Protein AF-A0A936CAN1-F1 (afdb_monomer)

Foldseek 3Di:
DDDPPVVLLVVLVCLLPDPPHDPVSVVLLLQLLLQLQLLLLCVLQVWFWFKWFQPDDPVPNDGIDTHTDDGDVLVVVVPLLHVVVLLSLLLSLVRSQLSSCVSPVGGDPNPVSVVVNVVSLVPRPDDDDPVRSVVSNVVSNVVSNVSCVLQVQLSSQSSSVCSRVRMDGSVVSQVSSCVRNNRHDPNPRDDDDD

Secondary structure (DSSP, 8-state):
-PPPHHHHHHHHHHHHH-TTS-HHHHHHHHHHHHHHHHHHHHHHTTPPEEEEEEEEPTTT-SEEEEEE-S--HHHHSS-TT-HHHHHHHHHHHHHHHHHHHHHHS--SS-HHHHHHHHHHHHS-SSPPPHHHHHHHHHHHHHHHHHHHHHTHHHHHHHHHHHHHHSEEEHHHHHHHHHHHH-SPPPPPPPPP--

Structure (mmCIF, N/CA/C/O backbone):
data_AF-A0A936CAN1-F1
#
_entry.id   AF-A0A936CAN1-F1
#
loop_
_atom_site.group_PDB
_atom_site.id
_atom_site.type_symbol
_atom_site.label_atom_id
_atom_site.label_alt_id
_atom_site.label_comp_id
_atom_site.label_asym_id
_atom_site.label_entity_id
_atom_site.label_seq_id
_atom_site.pdbx_PDB_ins_code
_atom_site.Cartn_x
_atom_site.Cartn_y
_atom_site.Cartn_z
_atom_site.occupancy
_atom_site.B_iso_or_equiv
_atom_site.auth_seq_id
_atom_site.auth_comp_id
_atom_site.auth_asym_id
_atom_site.auth_atom_id
_atom_site.pdbx_PDB_model_num
ATOM 1 N N . MET A 1 1 ? -15.038 -5.994 29.143 1.00 40.94 1 MET A N 1
ATOM 2 C CA . MET A 1 1 ? -16.210 -5.159 28.805 1.00 40.94 1 MET A CA 1
ATOM 3 C C . MET A 1 1 ? -15.881 -4.451 27.504 1.00 40.94 1 MET A C 1
ATOM 5 O O . MET A 1 1 ? -14.935 -3.679 27.492 1.00 40.94 1 MET A O 1
ATOM 9 N N . ASN A 1 2 ? -16.553 -4.805 26.407 1.00 47.16 2 ASN A N 1
ATOM 10 C CA . ASN A 1 2 ? -16.306 -4.196 25.098 1.00 47.16 2 ASN A CA 1
ATOM 11 C C . ASN A 1 2 ? -17.002 -2.834 25.050 1.00 47.16 2 ASN A C 1
ATOM 13 O O . ASN A 1 2 ? -18.219 -2.773 25.211 1.00 47.16 2 ASN A O 1
ATOM 17 N N . GLU A 1 3 ? -16.243 -1.755 24.851 1.00 43.75 3 GLU A N 1
ATOM 18 C CA . GLU A 1 3 ? -16.822 -0.445 24.546 1.00 43.75 3 GLU A CA 1
ATOM 19 C C . GLU A 1 3 ? -17.739 -0.543 23.313 1.00 43.75 3 GLU A C 1
ATOM 21 O O . GLU A 1 3 ? -17.384 -1.221 22.338 1.00 43.75 3 GLU A O 1
ATOM 26 N N . PRO A 1 4 ? -18.903 0.132 23.318 1.00 55.00 4 PRO A N 1
ATOM 27 C CA . PRO A 1 4 ? -19.789 0.160 22.165 1.00 55.00 4 PRO A CA 1
ATOM 28 C C . PRO A 1 4 ? -19.073 0.783 20.957 1.00 55.00 4 PRO A C 1
ATOM 30 O O . PRO A 1 4 ? -18.435 1.830 21.063 1.00 55.00 4 PRO A O 1
ATOM 33 N N . SER A 1 5 ? -19.206 0.130 19.797 1.00 65.50 5 SER A N 1
ATOM 34 C CA . SER A 1 5 ? -18.523 0.455 18.531 1.00 65.50 5 SER A CA 1
ATOM 35 C C . SER A 1 5 ? -18.546 1.950 18.174 1.00 65.50 5 SER A C 1
ATOM 37 O O . SER A 1 5 ? -17.528 2.493 17.751 1.00 65.50 5 SER A O 1
ATOM 39 N N . ALA A 1 6 ? -19.655 2.646 18.440 1.00 60.34 6 ALA A N 1
ATOM 40 C CA . ALA A 1 6 ? -19.798 4.073 18.156 1.00 60.34 6 ALA A CA 1
ATOM 41 C C . ALA A 1 6 ? -18.851 4.972 18.977 1.00 60.34 6 ALA A C 1
ATOM 43 O O . ALA A 1 6 ? -18.315 5.939 18.443 1.00 60.34 6 ALA A O 1
ATOM 44 N N . ALA A 1 7 ? -18.596 4.642 20.248 1.00 65.06 7 ALA A N 1
ATOM 45 C CA . ALA A 1 7 ? -17.680 5.410 21.096 1.00 65.06 7 ALA A CA 1
ATOM 46 C C . ALA A 1 7 ? -16.221 5.254 20.634 1.00 65.06 7 ALA A C 1
ATOM 48 O O . ALA A 1 7 ? -15.465 6.225 20.625 1.00 65.06 7 ALA A O 1
ATOM 49 N N . ARG A 1 8 ? -15.847 4.056 20.161 1.00 67.38 8 ARG A N 1
ATOM 50 C CA . ARG A 1 8 ? -14.515 3.785 19.592 1.00 67.38 8 ARG A CA 1
ATOM 51 C C . ARG A 1 8 ? -14.293 4.537 18.280 1.00 67.38 8 ARG A C 1
ATOM 53 O O . ARG A 1 8 ? -13.221 5.100 18.087 1.00 67.38 8 ARG A O 1
ATOM 60 N N . VAL A 1 9 ? -15.310 4.605 17.416 1.00 66.56 9 VAL A N 1
ATOM 61 C CA . VAL A 1 9 ? -15.254 5.373 16.158 1.00 66.56 9 VAL A CA 1
ATOM 62 C C . VAL A 1 9 ? -15.174 6.877 16.428 1.00 66.56 9 VAL A C 1
ATOM 64 O O . VAL A 1 9 ? -14.331 7.551 15.845 1.00 66.56 9 VAL A O 1
ATOM 67 N N . ALA A 1 10 ? -15.991 7.404 17.346 1.00 66.12 10 ALA A N 1
ATOM 68 C CA . ALA A 1 10 ? -15.949 8.818 17.726 1.00 66.12 10 ALA A CA 1
ATOM 69 C C . ALA A 1 10 ? -14.583 9.219 18.307 1.00 66.12 10 ALA A C 1
ATOM 71 O O . ALA A 1 10 ? -14.049 10.274 17.967 1.00 66.12 10 ALA A O 1
ATOM 72 N N . ARG A 1 11 ? -13.981 8.344 19.121 1.00 68.50 11 ARG A N 1
ATOM 73 C CA . ARG A 1 11 ? -12.623 8.536 19.631 1.00 68.50 11 ARG A CA 1
ATOM 74 C C . ARG A 1 11 ? -11.590 8.498 18.507 1.00 68.50 11 ARG A C 1
ATOM 76 O O . ARG A 1 11 ? -10.761 9.392 18.448 1.00 68.50 11 ARG A O 1
ATOM 83 N N . ALA A 1 12 ? -11.660 7.537 17.584 1.00 64.31 12 ALA A N 1
ATOM 84 C CA . ALA A 1 12 ? -10.754 7.479 16.434 1.00 64.31 12 ALA A CA 1
ATOM 85 C C . ALA A 1 12 ? -10.827 8.750 15.565 1.00 64.31 12 ALA A C 1
ATOM 87 O O . ALA A 1 12 ? -9.792 9.264 15.155 1.00 64.31 12 ALA A O 1
ATOM 88 N N . LEU A 1 13 ? -12.026 9.304 15.350 1.00 65.38 13 LEU A N 1
ATOM 89 C CA . LEU A 1 13 ? -12.202 10.584 14.654 1.00 65.38 13 LEU A CA 1
ATOM 90 C C . LEU A 1 13 ? -11.552 11.748 15.414 1.00 65.38 13 LEU A C 1
ATOM 92 O O . LEU A 1 13 ? -10.852 12.548 14.805 1.00 65.38 13 LEU A O 1
ATOM 96 N N . GLN A 1 14 ? -11.716 11.818 16.739 1.00 64.50 14 GLN A N 1
ATOM 97 C CA . GLN A 1 14 ? -11.044 12.832 17.560 1.00 64.50 14 GLN A CA 1
ATOM 98 C C . GLN A 1 14 ? -9.517 12.702 17.520 1.00 64.50 14 GLN A C 1
ATOM 100 O O . GLN A 1 14 ? -8.830 13.718 17.427 1.00 64.50 14 GLN A O 1
ATOM 105 N N . LEU A 1 15 ? -8.977 11.478 17.547 1.00 63.38 15 LEU A N 1
ATOM 106 C CA . LEU A 1 15 ? -7.531 11.234 17.473 1.00 63.38 15 LEU A CA 1
ATOM 107 C C . LEU A 1 15 ? -6.917 11.719 16.152 1.00 63.38 15 LEU A C 1
ATOM 109 O O . LEU A 1 15 ? -5.765 12.147 16.129 1.00 63.38 15 LEU A O 1
ATOM 113 N N . LEU A 1 16 ? -7.687 11.680 15.063 1.00 59.78 16 LEU A N 1
ATOM 114 C CA . LEU A 1 16 ? -7.229 12.133 13.751 1.00 59.78 16 LEU A CA 1
ATOM 115 C C . LEU A 1 16 ? -7.248 13.662 13.593 1.00 59.78 16 LEU A C 1
ATOM 117 O O . LEU A 1 16 ? -6.532 14.156 12.724 1.00 59.78 16 LEU A O 1
ATOM 121 N N . ASP A 1 17 ? -8.021 14.383 14.416 1.00 54.84 17 ASP A N 1
ATOM 122 C CA . ASP A 1 17 ? -8.394 15.789 14.179 1.00 54.84 17 ASP A CA 1
ATOM 123 C C . ASP A 1 17 ? -7.973 16.767 15.304 1.00 54.84 17 ASP A C 1
ATOM 125 O O . ASP A 1 17 ? -8.167 17.974 15.176 1.00 54.84 17 ASP A O 1
ATOM 129 N N . SER A 1 18 ? -7.386 16.301 16.421 1.00 50.94 18 SER A N 1
ATOM 130 C CA . SER A 1 18 ? -7.089 17.166 17.583 1.00 50.94 18 SER A CA 1
ATOM 131 C C . SER A 1 18 ? -5.599 17.335 17.938 1.00 50.94 18 SER A C 1
ATOM 133 O O . SER A 1 18 ? -4.783 16.417 17.891 1.00 50.94 18 SER A O 1
ATOM 135 N N . VAL A 1 19 ? -5.244 18.569 18.323 1.00 49.34 19 VAL A N 1
ATOM 136 C CA . VAL A 1 19 ? -3.875 19.051 18.613 1.00 49.34 19 VAL A CA 1
ATOM 137 C C . VAL A 1 19 ? -3.361 18.602 19.997 1.00 49.34 19 VAL A C 1
ATOM 139 O O . VAL A 1 19 ? -2.154 18.624 20.243 1.00 49.34 19 VAL A O 1
ATOM 142 N N . GLU A 1 20 ? -4.249 18.128 20.876 1.00 48.75 20 GLU A N 1
ATOM 143 C CA . GLU A 1 20 ? -3.971 17.711 22.268 1.00 48.75 20 GLU A CA 1
ATOM 144 C C . GLU A 1 20 ? -4.015 16.188 22.480 1.00 48.75 20 GLU A C 1
ATOM 146 O O . GLU A 1 20 ? -4.094 15.693 23.601 1.00 48.75 20 GLU A O 1
ATOM 151 N N . VAL A 1 21 ? -3.952 15.417 21.399 1.00 55.34 21 VAL A N 1
ATOM 152 C CA . VAL A 1 21 ? -3.847 13.960 21.467 1.00 55.34 21 VAL A CA 1
ATOM 153 C C . VAL A 1 21 ? -2.478 13.577 22.036 1.00 55.34 21 VAL A C 1
ATOM 155 O O . VAL A 1 21 ? -1.457 14.145 21.624 1.00 55.34 21 VAL A O 1
ATOM 158 N N . ALA A 1 22 ? -2.443 12.632 22.982 1.00 61.81 22 ALA A N 1
ATOM 159 C CA . ALA A 1 22 ? -1.196 12.087 23.517 1.00 61.81 22 ALA A CA 1
ATOM 160 C C . ALA A 1 22 ? -0.275 11.668 22.359 1.00 61.81 22 ALA A C 1
ATOM 162 O O . ALA A 1 22 ? -0.749 11.125 21.36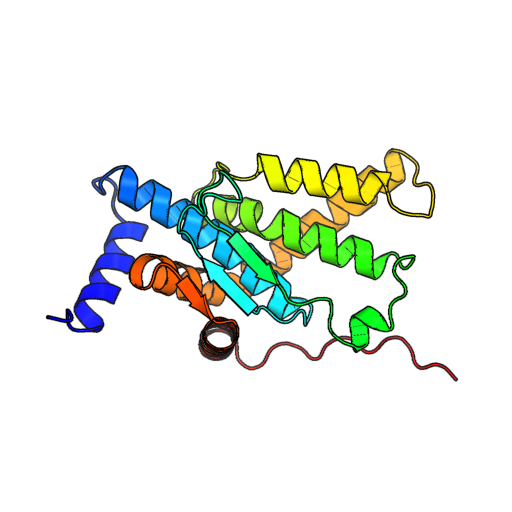3 1.00 61.81 22 ALA A O 1
ATOM 163 N N . GLN A 1 23 ? 1.026 11.947 22.461 1.00 65.31 23 GLN A N 1
ATOM 164 C CA . GLN A 1 23 ? 1.991 11.692 21.381 1.00 65.31 23 GLN A CA 1
ATOM 165 C C . GLN A 1 23 ? 1.872 10.261 20.818 1.00 65.31 23 GLN A C 1
ATOM 167 O O . GLN A 1 23 ? 1.832 10.081 19.607 1.00 65.31 23 GLN A O 1
ATOM 172 N N . GLU A 1 24 ? 1.661 9.276 21.693 1.00 67.19 24 GLU A N 1
ATOM 173 C CA . GLU A 1 24 ? 1.464 7.863 21.340 1.00 67.19 24 GLU A CA 1
ATOM 174 C C . GLU A 1 24 ? 0.272 7.611 20.401 1.00 67.19 24 GLU A C 1
ATOM 176 O O . GLU A 1 24 ? 0.342 6.776 19.501 1.00 67.19 24 GLU A O 1
ATOM 181 N N . ASP A 1 25 ? -0.833 8.331 20.587 1.00 71.62 25 ASP A N 1
ATOM 182 C CA . ASP A 1 25 ? -2.029 8.182 19.758 1.00 71.62 25 ASP A CA 1
ATOM 183 C C . ASP A 1 25 ? -1.853 8.872 18.391 1.00 71.62 25 ASP A C 1
ATOM 185 O O . ASP A 1 25 ? -2.402 8.412 17.381 1.00 71.62 25 ASP A O 1
ATOM 189 N N . ARG A 1 26 ? -1.047 9.945 18.331 1.00 72.50 26 ARG A N 1
ATOM 190 C CA . ARG A 1 26 ? -0.626 10.553 17.061 1.00 72.50 26 ARG A CA 1
ATOM 191 C C . ARG A 1 26 ? 0.271 9.603 16.286 1.00 72.50 26 ARG A C 1
ATOM 193 O O . ARG A 1 26 ? -0.036 9.324 15.130 1.00 72.50 26 ARG A O 1
ATOM 200 N N . ASP A 1 27 ? 1.306 9.068 16.922 1.00 79.19 27 ASP A N 1
ATOM 201 C CA . ASP A 1 27 ? 2.252 8.142 16.293 1.00 79.19 27 ASP A CA 1
ATOM 202 C C . ASP A 1 27 ? 1.521 6.894 15.777 1.00 79.19 27 ASP A C 1
ATOM 204 O O . ASP A 1 27 ? 1.661 6.518 14.612 1.00 79.19 27 ASP A O 1
ATOM 208 N N . ARG A 1 28 ? 0.598 6.340 16.576 1.00 84.00 28 ARG A N 1
ATOM 209 C CA . ARG A 1 28 ? -0.271 5.234 16.150 1.00 84.00 28 ARG A CA 1
ATOM 210 C C . ARG A 1 28 ? -1.142 5.590 14.945 1.00 84.00 28 ARG A C 1
ATOM 212 O O . ARG A 1 28 ? -1.356 4.750 14.075 1.00 84.00 28 ARG A O 1
ATOM 219 N N . SER A 1 29 ? -1.647 6.819 14.877 1.00 86.94 29 SER A N 1
ATOM 220 C CA . SER A 1 29 ? -2.442 7.287 13.737 1.00 86.94 29 SER A CA 1
ATOM 221 C C . SER A 1 29 ? -1.595 7.465 12.473 1.00 86.94 29 SER A C 1
ATOM 223 O O . SER A 1 29 ? -2.089 7.210 11.376 1.00 86.94 29 SER A O 1
ATOM 225 N N . TYR A 1 30 ? -0.327 7.873 12.596 1.00 88.88 30 TYR A N 1
ATOM 226 C CA . TYR A 1 30 ? 0.611 7.911 11.468 1.00 88.88 30 TYR A CA 1
ATOM 227 C C . TYR A 1 30 ? 0.879 6.511 10.925 1.00 88.88 30 TYR A C 1
ATOM 229 O O . TYR A 1 30 ? 0.656 6.283 9.737 1.00 88.88 30 TYR A O 1
ATOM 237 N N . ILE A 1 31 ? 1.254 5.575 11.799 1.00 91.12 31 ILE A N 1
ATOM 238 C CA . ILE A 1 31 ? 1.510 4.178 11.426 1.00 91.12 31 ILE A CA 1
ATOM 239 C C . ILE A 1 31 ? 0.254 3.566 10.793 1.00 91.12 31 ILE A C 1
ATOM 241 O O . ILE A 1 31 ? 0.316 2.973 9.723 1.00 91.12 31 ILE A O 1
ATOM 245 N N . ALA A 1 32 ? -0.930 3.788 11.370 1.00 93.31 32 ALA A N 1
ATOM 246 C CA . ALA A 1 32 ? -2.172 3.276 10.797 1.00 93.31 32 ALA A CA 1
ATOM 247 C C . ALA A 1 32 ? -2.455 3.806 9.383 1.00 93.31 32 ALA A C 1
ATOM 249 O O . ALA A 1 32 ? -2.941 3.050 8.542 1.00 93.31 32 ALA A O 1
ATOM 250 N N . ARG A 1 33 ? -2.150 5.079 9.090 1.00 94.94 33 ARG A N 1
ATOM 251 C CA . ARG A 1 33 ? -2.273 5.624 7.725 1.00 94.94 33 ARG A CA 1
ATOM 252 C C . ARG A 1 33 ? -1.226 5.038 6.783 1.00 94.94 33 ARG A C 1
ATOM 254 O O . ARG A 1 33 ? -1.567 4.744 5.641 1.00 94.94 33 ARG A O 1
ATOM 261 N N . HIS A 1 34 ? 0.005 4.870 7.257 1.00 95.19 34 HIS A N 1
ATOM 262 C CA . HIS A 1 34 ? 1.095 4.252 6.509 1.00 95.19 34 HIS A CA 1
ATOM 263 C C . HIS A 1 34 ? 0.706 2.834 6.058 1.00 95.19 34 HIS A C 1
ATOM 265 O O . HIS A 1 34 ? 0.621 2.545 4.865 1.00 95.19 34 HIS A O 1
ATOM 271 N N . GLU A 1 35 ? 0.306 1.989 7.005 1.00 95.75 35 GLU A N 1
ATOM 272 C CA . GLU A 1 35 ? -0.106 0.610 6.735 1.00 95.75 35 GLU A CA 1
ATOM 273 C C . GLU A 1 35 ? -1.369 0.524 5.867 1.00 95.75 35 GLU A C 1
ATOM 275 O O . GLU A 1 35 ? -1.468 -0.297 4.947 1.00 95.75 35 GLU A O 1
ATOM 280 N N . ALA A 1 36 ? -2.332 1.424 6.093 1.00 96.44 36 ALA A N 1
ATOM 281 C CA . ALA A 1 36 ? -3.510 1.538 5.241 1.00 96.44 36 ALA A CA 1
ATOM 282 C C . ALA A 1 36 ? -3.151 1.918 3.793 1.00 96.44 36 ALA A C 1
ATOM 284 O O . ALA A 1 36 ? -3.805 1.442 2.863 1.00 96.44 36 ALA A O 1
ATOM 285 N N . GLY A 1 37 ? -2.110 2.731 3.583 1.00 97.25 37 GLY A N 1
ATOM 286 C CA . GLY A 1 37 ? -1.587 3.076 2.261 1.00 97.25 37 GLY A CA 1
ATOM 287 C C . GLY A 1 37 ? -1.147 1.839 1.478 1.00 97.25 37 GLY A C 1
ATOM 288 O O . GLY A 1 37 ? -1.623 1.618 0.359 1.00 97.25 37 GLY A O 1
ATOM 289 N N . HIS A 1 38 ? -0.312 0.989 2.084 1.00 96.88 38 HIS A N 1
ATOM 290 C CA . HIS A 1 38 ? 0.108 -0.283 1.484 1.00 96.88 38 HIS A CA 1
ATOM 291 C C . HIS A 1 38 ? -1.078 -1.193 1.169 1.00 96.88 38 HIS A C 1
ATOM 293 O O . HIS A 1 38 ? -1.171 -1.737 0.064 1.00 96.88 38 HIS A O 1
ATOM 299 N N . ALA A 1 39 ? -2.002 -1.344 2.120 1.00 96.31 39 ALA A N 1
ATOM 300 C CA . ALA A 1 39 ? -3.167 -2.207 1.968 1.00 96.31 39 ALA A CA 1
ATOM 301 C C . ALA A 1 39 ? -4.061 -1.758 0.799 1.00 96.31 39 ALA A C 1
ATOM 303 O O . ALA A 1 39 ? -4.424 -2.566 -0.057 1.00 96.31 39 ALA A O 1
ATOM 304 N N . VAL A 1 40 ? -4.361 -0.458 0.713 1.00 97.00 40 VAL A N 1
ATOM 305 C CA . VAL A 1 40 ? -5.173 0.119 -0.368 1.00 97.00 40 VAL A CA 1
ATOM 306 C C . VAL A 1 40 ? -4.487 -0.022 -1.721 1.00 97.00 40 VAL A C 1
ATOM 308 O O . VAL A 1 40 ? -5.135 -0.427 -2.685 1.00 97.00 40 VAL A O 1
ATOM 311 N N . MET A 1 41 ? -3.186 0.271 -1.811 1.00 96.81 41 MET A N 1
ATOM 312 C CA . MET A 1 41 ? -2.456 0.122 -3.072 1.00 96.81 41 MET A CA 1
ATOM 313 C C . MET A 1 41 ? -2.413 -1.336 -3.534 1.00 96.81 41 MET A C 1
ATOM 315 O O . MET A 1 41 ? -2.573 -1.610 -4.721 1.00 96.81 41 MET A O 1
ATOM 319 N N . SER A 1 42 ? -2.265 -2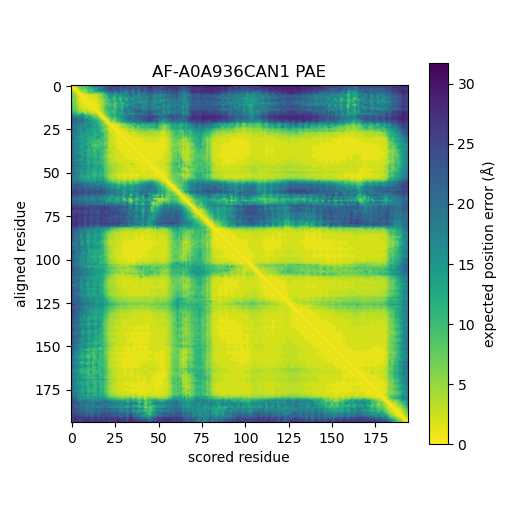.272 -2.597 1.00 93.94 42 SER A N 1
ATOM 320 C CA . SER A 1 42 ? -2.304 -3.704 -2.890 1.00 93.94 42 SER A CA 1
ATOM 321 C C . SER A 1 42 ? -3.642 -4.095 -3.518 1.00 93.94 42 SER A C 1
ATOM 323 O O . SER A 1 42 ? -3.653 -4.647 -4.616 1.00 93.94 42 SER A O 1
ATOM 325 N N . VAL A 1 43 ? -4.768 -3.708 -2.905 1.00 93.62 43 VAL A N 1
ATOM 326 C CA . VAL A 1 43 ? -6.116 -3.964 -3.450 1.00 93.62 43 VAL A CA 1
ATOM 327 C C . VAL A 1 43 ? -6.306 -3.322 -4.832 1.00 93.62 43 VAL A C 1
ATOM 329 O O . VAL A 1 43 ? -6.800 -3.968 -5.753 1.00 93.62 43 VAL A O 1
ATOM 332 N N . GLU A 1 44 ? -5.859 -2.079 -5.015 1.00 92.50 44 GLU A N 1
ATOM 333 C CA . GLU A 1 44 ? -5.927 -1.327 -6.281 1.00 92.50 44 GLU A CA 1
ATOM 334 C C . GLU A 1 44 ? -5.117 -1.939 -7.437 1.00 92.50 44 GLU A C 1
ATOM 336 O O . GLU A 1 44 ? -5.402 -1.675 -8.613 1.00 92.50 44 GLU A O 1
ATOM 341 N N . LEU A 1 45 ? -4.088 -2.721 -7.109 1.00 90.12 45 LEU A N 1
ATOM 342 C CA . LEU A 1 45 ? -3.261 -3.484 -8.048 1.00 90.12 45 LEU A CA 1
ATOM 343 C C . LEU A 1 45 ? -3.697 -4.955 -8.135 1.00 90.12 45 LEU A C 1
ATOM 345 O O . LEU A 1 45 ? -3.062 -5.761 -8.816 1.00 90.12 45 LEU A O 1
ATOM 349 N N . GLY A 1 46 ? -4.790 -5.307 -7.455 1.00 88.19 46 GLY A N 1
ATOM 350 C CA . GLY A 1 46 ? -5.341 -6.652 -7.417 1.00 88.19 46 GLY A CA 1
ATOM 351 C C . GLY A 1 46 ? -4.631 -7.606 -6.467 1.00 88.19 46 GLY A C 1
ATOM 352 O O . GLY A 1 46 ? -5.028 -8.763 -6.399 1.00 88.19 46 GLY A O 1
ATOM 353 N N . VAL A 1 47 ? -3.600 -7.159 -5.749 1.00 86.69 47 VAL A N 1
ATOM 354 C CA . VAL A 1 47 ? -2.803 -7.966 -4.822 1.00 86.69 47 VAL A CA 1
ATOM 355 C C . VAL A 1 47 ? -3.600 -8.264 -3.559 1.00 86.69 47 VAL A C 1
ATOM 357 O O . VAL A 1 47 ? -4.124 -7.367 -2.898 1.00 86.69 47 VAL A O 1
ATOM 360 N N . ARG A 1 48 ? -3.686 -9.552 -3.211 1.00 87.56 48 ARG A N 1
ATOM 361 C CA . ARG A 1 48 ? -4.399 -9.993 -2.015 1.00 87.56 48 ARG A CA 1
ATOM 362 C C . ARG A 1 48 ? -3.618 -9.576 -0.772 1.00 87.56 48 ARG A C 1
ATOM 364 O O . ARG A 1 48 ? -2.482 -9.990 -0.584 1.00 87.56 48 ARG A O 1
ATOM 371 N N . VAL A 1 49 ? -4.265 -8.821 0.104 1.00 91.12 49 VAL A N 1
ATOM 372 C CA . VAL A 1 49 ? -3.785 -8.568 1.466 1.00 91.12 49 VAL A CA 1
ATOM 373 C C . VAL A 1 49 ? -4.140 -9.779 2.331 1.00 91.12 49 VAL A C 1
ATOM 375 O O . VAL A 1 49 ? -5.230 -10.332 2.193 1.00 91.12 49 VAL A O 1
ATOM 378 N N . GLU A 1 50 ? -3.242 -10.220 3.204 1.00 89.94 50 GLU A N 1
ATOM 379 C CA . GLU A 1 50 ? -3.521 -11.282 4.181 1.00 89.94 50 GLU A CA 1
ATOM 380 C C . GLU A 1 50 ? -3.813 -10.692 5.556 1.00 89.94 50 GLU A C 1
ATOM 382 O O . GLU A 1 50 ? -4.794 -11.067 6.206 1.00 89.94 50 GLU A O 1
ATOM 387 N N . LEU A 1 51 ? -2.983 -9.739 5.974 1.00 92.44 51 LEU A N 1
ATOM 388 C CA . LEU A 1 51 ? -3.022 -9.130 7.294 1.00 92.44 51 LEU A CA 1
ATOM 389 C C . LEU A 1 51 ? -2.476 -7.707 7.219 1.00 92.44 51 LEU A C 1
ATOM 391 O O . LEU A 1 51 ? -1.524 -7.450 6.492 1.00 92.44 51 LEU A O 1
ATOM 395 N N . VAL A 1 52 ? -3.028 -6.804 8.017 1.00 93.88 52 VAL A N 1
ATOM 396 C CA . VAL A 1 52 ? -2.447 -5.481 8.257 1.00 93.88 52 VAL A CA 1
ATOM 397 C C . VAL A 1 52 ? -2.418 -5.256 9.755 1.00 93.88 52 VAL A C 1
ATOM 399 O O . VAL A 1 52 ? -3.434 -5.458 10.420 1.00 93.88 52 VAL A O 1
ATOM 402 N N . THR A 1 53 ? -1.274 -4.863 10.298 1.00 91.94 53 THR A N 1
ATOM 403 C CA . THR A 1 53 ? -1.105 -4.598 11.726 1.00 91.94 53 THR A CA 1
ATOM 404 C C . THR A 1 53 ? -0.318 -3.319 11.958 1.00 91.94 53 THR A C 1
ATOM 406 O O . THR A 1 53 ? 0.511 -2.949 11.141 1.00 91.94 53 THR A O 1
ATOM 409 N N . ILE A 1 54 ? -0.579 -2.652 13.079 1.00 89.75 54 ILE A N 1
ATOM 410 C CA . ILE A 1 54 ? 0.233 -1.547 13.613 1.00 89.75 54 ILE A CA 1
ATOM 411 C C . ILE A 1 54 ? 0.967 -1.957 14.898 1.00 89.75 54 ILE A C 1
ATOM 413 O O . ILE A 1 54 ? 1.529 -1.113 15.591 1.00 89.75 54 ILE A O 1
ATOM 417 N N . GLU A 1 55 ? 0.902 -3.237 15.280 1.00 85.19 55 GLU A N 1
ATOM 418 C CA . GLU A 1 55 ? 1.626 -3.749 16.441 1.00 85.19 55 GLU A CA 1
ATOM 419 C C . GLU A 1 55 ? 3.076 -4.055 16.062 1.00 85.19 55 GLU A C 1
ATOM 421 O O . GLU A 1 55 ? 3.357 -4.649 15.019 1.00 85.19 55 GLU A O 1
ATOM 426 N N . ALA A 1 56 ? 4.004 -3.673 16.939 1.00 70.19 56 ALA A N 1
ATOM 427 C CA . ALA A 1 56 ? 5.402 -4.041 16.805 1.00 70.19 56 ALA A CA 1
ATOM 428 C C . ALA A 1 56 ? 5.531 -5.564 16.882 1.00 70.19 56 ALA A C 1
ATOM 430 O O . ALA A 1 56 ? 5.163 -6.187 17.883 1.00 70.19 56 ALA A O 1
ATOM 431 N N . THR A 1 57 ? 6.070 -6.183 15.836 1.00 61.78 57 THR A N 1
ATOM 432 C CA . THR A 1 57 ? 6.384 -7.612 15.870 1.00 61.78 57 THR A CA 1
ATOM 433 C C . THR A 1 57 ? 7.857 -7.787 16.250 1.00 61.78 57 THR A C 1
ATOM 435 O O . THR A 1 57 ? 8.733 -7.203 15.605 1.00 61.78 57 THR A O 1
ATOM 438 N N . PRO A 1 58 ? 8.186 -8.621 17.259 1.00 53.44 58 PRO A N 1
ATOM 439 C CA . PRO A 1 58 ? 9.573 -8.831 17.688 1.00 53.44 58 PRO A CA 1
ATOM 440 C C . PRO A 1 58 ? 10.508 -9.316 16.570 1.00 53.44 58 PRO A C 1
ATOM 442 O O . PRO A 1 58 ? 11.716 -9.128 16.655 1.00 53.44 58 PRO A O 1
ATOM 445 N N . ALA A 1 59 ? 9.952 -9.948 15.531 1.00 54.72 59 ALA A N 1
ATOM 446 C CA . ALA A 1 59 ? 10.696 -10.462 14.385 1.00 54.72 59 ALA A CA 1
ATOM 447 C C . ALA A 1 59 ? 11.086 -9.381 13.365 1.00 54.72 59 ALA A C 1
ATOM 449 O O . ALA A 1 59 ? 12.065 -9.564 12.645 1.00 54.72 59 ALA A O 1
ATOM 450 N N . HIS A 1 60 ? 10.338 -8.276 13.297 1.00 50.31 60 HIS A N 1
ATOM 451 C CA . HIS A 1 60 ? 10.565 -7.227 12.306 1.00 50.31 60 HIS A CA 1
ATOM 452 C C . HIS A 1 60 ? 11.202 -5.972 12.904 1.00 50.31 60 HIS A C 1
ATOM 454 O O . HIS A 1 60 ? 11.794 -5.210 12.157 1.00 50.31 60 HIS A O 1
ATOM 460 N N . GLY A 1 61 ? 11.177 -5.776 14.230 1.00 43.44 61 GLY A N 1
ATOM 461 C CA . GLY A 1 61 ? 11.871 -4.651 14.879 1.00 43.44 61 GLY A CA 1
ATOM 462 C C . GLY A 1 61 ? 11.321 -3.265 14.511 1.00 43.44 61 GLY A C 1
ATOM 463 O O . GLY A 1 61 ? 11.934 -2.261 14.867 1.00 43.44 61 GLY A O 1
ATOM 464 N N . PHE A 1 62 ? 10.179 -3.223 13.821 1.00 52.31 62 PHE A N 1
ATOM 465 C CA . PHE A 1 62 ? 9.468 -2.029 13.375 1.00 52.31 62 PHE A CA 1
ATOM 466 C C . PHE A 1 62 ? 8.036 -2.036 13.922 1.00 52.31 62 PHE A C 1
ATOM 468 O O . PHE A 1 62 ? 7.473 -3.103 14.201 1.00 52.31 62 PHE A O 1
ATOM 475 N N . ASP A 1 63 ? 7.455 -0.846 14.058 1.00 56.06 63 ASP A N 1
ATOM 476 C CA . ASP A 1 63 ? 6.064 -0.661 14.457 1.00 56.06 63 ASP A CA 1
ATOM 477 C C . ASP A 1 63 ? 5.162 -0.746 13.213 1.00 56.06 63 ASP A C 1
ATOM 479 O O . ASP A 1 63 ? 5.199 0.139 12.363 1.00 56.06 63 ASP A O 1
ATOM 483 N N . GLY A 1 64 ? 4.351 -1.805 13.112 1.00 55.06 64 GLY A N 1
ATOM 484 C CA . GLY A 1 64 ? 3.425 -2.036 11.996 1.00 55.06 64 GLY A CA 1
ATOM 485 C C . GLY A 1 64 ? 3.971 -2.885 10.843 1.00 55.06 64 GLY A C 1
ATOM 486 O O . GLY A 1 64 ? 5.179 -3.004 10.640 1.00 55.06 64 GLY A O 1
ATOM 487 N N . HIS A 1 65 ? 3.061 -3.591 10.164 1.00 68.31 65 HIS A N 1
ATOM 488 C CA . HIS A 1 65 ? 3.348 -4.422 8.997 1.00 68.31 65 HIS A CA 1
ATOM 489 C C . HIS A 1 65 ? 2.081 -4.744 8.183 1.00 68.31 65 HIS A C 1
ATOM 491 O O . HIS A 1 65 ? 1.082 -5.241 8.718 1.00 68.31 65 HIS A O 1
ATOM 497 N N . CYS A 1 66 ? 2.156 -4.580 6.863 1.00 61.59 66 CYS A N 1
ATOM 498 C CA . CYS A 1 66 ? 1.160 -5.051 5.905 1.00 61.59 66 CYS A CA 1
ATOM 499 C C . CYS A 1 66 ? 1.661 -6.325 5.213 1.00 61.59 66 CYS A C 1
ATOM 501 O O . CYS A 1 66 ? 2.531 -6.287 4.341 1.00 61.59 66 CYS A O 1
ATOM 503 N N . HIS A 1 67 ? 1.088 -7.467 5.592 1.00 71.88 67 HIS A N 1
ATOM 504 C CA . HIS A 1 67 ? 1.378 -8.744 4.960 1.00 71.88 67 HIS A CA 1
ATOM 505 C C . HIS A 1 67 ? 0.494 -8.928 3.728 1.00 71.88 67 HIS A C 1
ATOM 507 O O . HIS A 1 67 ? -0.725 -9.118 3.820 1.00 71.88 67 HIS A O 1
ATOM 513 N N . VAL A 1 68 ? 1.123 -8.890 2.560 1.00 62.03 68 VAL A N 1
ATOM 514 C CA . VAL A 1 68 ? 0.481 -9.162 1.275 1.00 62.03 68 VAL A CA 1
ATOM 515 C C . VAL A 1 68 ? 0.785 -10.590 0.841 1.00 62.03 68 VAL A C 1
ATOM 517 O O . VAL A 1 68 ? 1.930 -11.039 0.882 1.00 62.03 68 VAL A O 1
ATOM 520 N N . ALA A 1 69 ? -0.245 -11.313 0.406 1.00 55.78 69 ALA A N 1
ATOM 521 C CA . ALA A 1 69 ? -0.068 -12.615 -0.212 1.00 55.78 69 ALA A CA 1
ATOM 522 C C . ALA A 1 69 ? 0.753 -12.441 -1.489 1.00 55.78 69 ALA A C 1
ATOM 524 O O . ALA A 1 69 ? 0.591 -11.460 -2.222 1.00 55.78 69 ALA A O 1
ATOM 525 N N . LEU A 1 70 ? 1.575 -13.447 -1.798 1.00 51.69 70 LEU A N 1
ATOM 526 C CA . LEU A 1 70 ? 2.230 -13.574 -3.098 1.00 51.69 70 LEU A CA 1
ATOM 527 C C . LEU A 1 70 ? 1.241 -13.244 -4.221 1.00 51.69 70 LEU A C 1
ATOM 529 O O . LEU A 1 70 ? 0.158 -13.831 -4.257 1.00 51.69 70 LEU A O 1
ATOM 533 N N . TRP A 1 71 ? 1.675 -12.353 -5.115 1.00 49.22 71 TRP A N 1
ATOM 534 C CA . TRP A 1 71 ? 0.993 -11.822 -6.293 1.00 49.22 71 TRP A CA 1
ATOM 535 C C . TRP A 1 71 ? -0.182 -12.680 -6.818 1.00 49.22 71 TRP A C 1
ATOM 537 O O . TRP A 1 71 ? -0.051 -13.907 -6.927 1.00 49.22 71 TRP A O 1
ATOM 547 N N . PRO A 1 72 ? -1.316 -12.064 -7.204 1.00 44.97 72 PRO A N 1
ATOM 548 C CA . PRO A 1 72 ? -2.444 -12.754 -7.837 1.00 44.97 72 PRO A CA 1
ATOM 549 C C . PRO A 1 72 ? -1.985 -13.586 -9.027 1.00 44.97 72 PRO A C 1
ATOM 551 O O . PRO A 1 72 ? -1.004 -13.233 -9.670 1.00 44.97 72 PRO A O 1
ATOM 554 N N . ALA A 1 73 ? -2.712 -14.643 -9.393 1.00 41.50 73 ALA A N 1
ATOM 555 C CA . ALA A 1 73 ? -2.353 -15.476 -10.546 1.00 41.50 73 ALA A CA 1
ATOM 556 C C . ALA A 1 73 ? -2.176 -14.671 -11.855 1.00 41.50 73 ALA A C 1
ATOM 558 O O . ALA A 1 73 ? -1.311 -15.009 -12.653 1.00 41.50 73 ALA A O 1
ATOM 559 N N . SER A 1 74 ? -2.918 -13.573 -12.040 1.00 42.41 74 SER A N 1
ATOM 560 C CA . SER A 1 74 ? -2.768 -12.647 -13.175 1.00 42.41 74 SER A CA 1
ATOM 561 C C . SER A 1 74 ? -1.471 -11.832 -13.148 1.00 42.41 74 SER A C 1
ATOM 563 O O . SER A 1 74 ? -0.982 -11.451 -14.202 1.00 42.41 74 SER A O 1
ATOM 565 N N . VAL A 1 75 ? -0.893 -11.601 -11.966 1.00 42.50 75 VAL A N 1
ATOM 566 C CA . VAL A 1 75 ? 0.426 -10.975 -11.789 1.00 42.50 75 VAL A CA 1
ATOM 567 C C . VAL A 1 75 ? 1.538 -12.022 -11.644 1.00 42.50 75 VAL A C 1
ATOM 569 O O . VAL A 1 75 ? 2.678 -11.731 -11.946 1.00 42.50 75 VAL A O 1
ATOM 572 N N . ARG A 1 76 ? 1.239 -13.275 -11.276 1.00 42.66 76 ARG A N 1
ATOM 573 C CA . ARG A 1 76 ? 2.172 -14.410 -11.447 1.00 42.66 76 ARG A CA 1
ATOM 574 C C . ARG A 1 76 ? 2.327 -14.819 -12.907 1.00 42.66 76 ARG A C 1
ATOM 576 O O . ARG A 1 76 ? 3.323 -15.445 -13.253 1.00 42.66 76 ARG A O 1
ATOM 583 N N . ALA A 1 77 ? 1.317 -14.531 -13.730 1.00 43.84 77 ALA A N 1
ATOM 584 C CA . ALA A 1 77 ? 1.421 -14.632 -15.177 1.00 43.84 77 ALA A CA 1
ATOM 585 C C . ALA A 1 77 ? 2.396 -13.587 -15.727 1.00 43.84 77 ALA A C 1
ATOM 587 O O . ALA A 1 77 ? 3.058 -13.877 -16.718 1.00 43.84 77 ALA A O 1
ATOM 588 N N . LEU A 1 78 ? 2.526 -12.438 -15.044 1.00 46.66 78 LEU A N 1
ATOM 589 C CA . LEU A 1 78 ? 3.658 -11.553 -15.258 1.00 46.66 78 LEU A CA 1
ATOM 590 C C . LEU A 1 78 ? 4.891 -12.262 -14.700 1.00 46.66 78 LEU A C 1
ATOM 592 O O . LEU A 1 78 ? 4.987 -12.569 -13.508 1.00 46.66 78 LEU A O 1
ATOM 596 N N . GLN A 1 79 ? 5.823 -12.608 -15.573 1.00 52.59 79 GLN A N 1
ATOM 597 C CA . GLN A 1 79 ? 7.052 -13.230 -15.118 1.00 52.59 79 GLN A CA 1
ATOM 598 C C . GLN A 1 79 ? 7.808 -12.253 -14.196 1.00 52.59 79 GLN A C 1
ATOM 600 O O . GLN A 1 79 ? 7.745 -11.045 -14.409 1.00 52.59 79 GLN A O 1
ATOM 605 N N . PRO A 1 80 ? 8.584 -12.718 -13.200 1.00 50.28 80 PRO A N 1
ATOM 606 C CA . PRO A 1 80 ? 9.368 -11.841 -12.316 1.00 50.28 80 PRO A CA 1
ATOM 607 C C . PRO A 1 80 ? 10.335 -10.874 -13.031 1.00 50.28 80 PRO A C 1
ATOM 609 O O . PRO A 1 80 ? 10.871 -9.967 -12.401 1.00 50.28 80 PRO A O 1
ATOM 612 N N . HIS A 1 81 ? 10.575 -11.077 -14.331 1.00 54.72 81 HIS A N 1
ATOM 613 C CA . HIS A 1 81 ? 11.363 -10.203 -15.200 1.00 54.72 81 HIS A CA 1
ATOM 614 C C . HIS A 1 81 ? 10.537 -9.129 -15.925 1.00 54.72 81 HIS A C 1
ATOM 616 O O . HIS A 1 81 ? 11.085 -8.393 -16.741 1.00 54.72 81 HIS A O 1
ATOM 622 N N . GLU A 1 82 ? 9.229 -9.058 -15.692 1.00 72.94 82 GLU A N 1
ATOM 623 C CA . GLU A 1 82 ? 8.362 -8.081 -16.331 1.00 72.94 82 GLU A CA 1
ATOM 624 C C . GLU A 1 82 ? 8.327 -6.783 -15.534 1.00 72.94 82 GLU A C 1
ATOM 626 O O . GLU A 1 82 ? 8.097 -6.760 -14.322 1.00 72.94 82 GLU A O 1
ATOM 631 N N . ILE A 1 83 ? 8.508 -5.678 -16.253 1.00 80.88 83 ILE A N 1
ATOM 632 C CA . ILE A 1 83 ? 8.606 -4.337 -15.675 1.00 80.88 83 ILE A CA 1
ATOM 633 C C . ILE A 1 83 ? 7.358 -3.954 -14.873 1.00 80.88 83 ILE A C 1
ATOM 635 O O . ILE A 1 83 ? 7.472 -3.295 -13.846 1.00 80.88 83 ILE A O 1
ATOM 639 N N 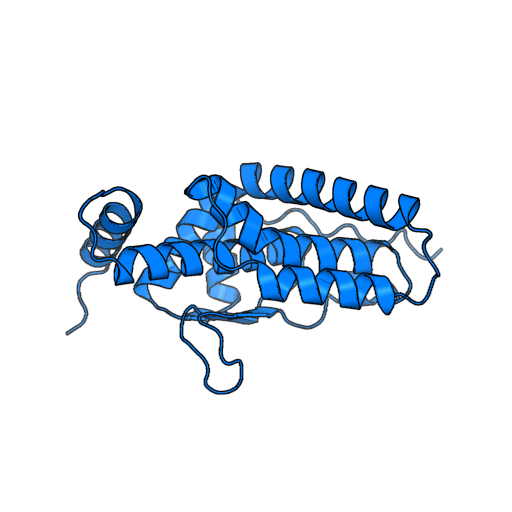. ALA A 1 84 ? 6.187 -4.470 -15.254 1.00 85.12 84 ALA A N 1
ATOM 640 C CA . ALA A 1 84 ? 4.934 -4.258 -14.537 1.00 85.12 84 ALA A CA 1
ATOM 641 C C . ALA A 1 84 ? 4.948 -4.837 -13.106 1.00 85.12 84 ALA A C 1
ATOM 643 O O . ALA A 1 84 ? 4.393 -4.232 -12.190 1.00 85.12 84 ALA A O 1
ATOM 644 N N . ALA A 1 85 ? 5.607 -5.979 -12.878 1.00 83.94 85 ALA A N 1
ATOM 645 C CA . ALA A 1 85 ? 5.725 -6.554 -11.536 1.00 83.94 85 ALA A CA 1
ATOM 646 C C . ALA A 1 85 ? 6.649 -5.703 -10.644 1.00 83.94 85 ALA A C 1
ATOM 648 O O . ALA A 1 85 ? 6.355 -5.483 -9.465 1.00 83.94 85 ALA A O 1
ATOM 649 N N . LEU A 1 86 ? 7.737 -5.176 -11.221 1.00 88.81 86 LEU A N 1
ATOM 650 C CA . LEU A 1 86 ? 8.620 -4.225 -10.546 1.00 88.81 86 LEU A CA 1
ATOM 651 C C . LEU A 1 86 ? 7.874 -2.924 -10.212 1.00 88.81 86 LEU A C 1
ATOM 653 O O . LEU A 1 86 ? 7.899 -2.494 -9.060 1.00 88.81 86 LEU A O 1
ATOM 657 N N . GLU A 1 87 ? 7.168 -2.341 -11.185 1.00 93.31 87 GLU A N 1
ATOM 658 C CA . GLU A 1 87 ? 6.328 -1.150 -11.013 1.00 93.31 87 GLU A CA 1
ATOM 659 C C . GLU A 1 87 ? 5.349 -1.326 -9.855 1.00 93.31 87 GLU A C 1
ATOM 661 O O . GLU A 1 87 ? 5.302 -0.500 -8.946 1.00 93.31 87 GLU A O 1
ATOM 666 N N . TYR A 1 88 ? 4.598 -2.429 -9.837 1.00 92.00 88 TYR A N 1
ATOM 667 C CA . TYR A 1 88 ? 3.607 -2.670 -8.794 1.00 92.00 88 TYR A CA 1
ATOM 668 C C . TYR A 1 88 ? 4.269 -2.810 -7.420 1.00 92.00 88 TYR A C 1
ATOM 670 O O . TYR A 1 88 ? 3.745 -2.293 -6.433 1.00 92.00 88 TYR A O 1
ATOM 678 N N . SER A 1 89 ? 5.436 -3.465 -7.343 1.00 91.56 89 SER A N 1
ATOM 679 C CA . SER A 1 89 ? 6.173 -3.604 -6.084 1.00 91.56 89 SER A CA 1
ATOM 680 C C . SER A 1 89 ? 6.612 -2.241 -5.560 1.00 91.56 89 SER A C 1
ATOM 682 O O . SER A 1 89 ? 6.471 -1.973 -4.369 1.00 91.56 89 SER A O 1
ATOM 684 N N . ILE A 1 90 ? 7.138 -1.383 -6.438 1.00 95.06 90 ILE A N 1
ATOM 685 C CA . ILE A 1 90 ? 7.572 -0.030 -6.082 1.00 95.06 90 ILE A CA 1
ATOM 686 C C . ILE A 1 90 ? 6.368 0.806 -5.650 1.00 95.06 90 ILE A C 1
ATOM 688 O O . ILE A 1 90 ? 6.429 1.478 -4.625 1.00 95.06 90 ILE A O 1
ATOM 692 N N . MET A 1 91 ? 5.253 0.740 -6.380 1.00 96.88 91 MET A N 1
ATOM 693 C CA . MET A 1 91 ? 4.036 1.479 -6.042 1.00 96.88 91 MET A CA 1
ATOM 694 C C . MET A 1 91 ? 3.474 1.088 -4.670 1.00 96.88 91 MET A C 1
ATOM 696 O O . MET A 1 91 ? 3.071 1.968 -3.914 1.00 96.88 91 MET A O 1
ATOM 700 N N . ILE A 1 92 ? 3.465 -0.205 -4.321 1.00 95.56 92 ILE A N 1
ATOM 701 C CA . ILE A 1 92 ? 3.035 -0.659 -2.989 1.00 95.56 92 ILE A CA 1
ATOM 702 C C . ILE A 1 92 ? 3.964 -0.097 -1.916 1.00 95.56 92 ILE A C 1
ATOM 704 O O . ILE A 1 92 ? 3.460 0.481 -0.961 1.00 95.56 92 ILE A O 1
ATOM 708 N N . LEU A 1 93 ? 5.286 -0.200 -2.085 1.00 95.12 93 LEU A N 1
ATOM 709 C CA . LEU A 1 93 ? 6.268 0.318 -1.119 1.00 95.12 93 LEU A CA 1
ATOM 710 C C . LEU A 1 93 ? 6.176 1.845 -0.956 1.00 95.12 93 LEU A C 1
ATOM 712 O O . LEU A 1 93 ? 6.273 2.362 0.148 1.00 95.12 93 LEU A O 1
ATOM 716 N N . LEU A 1 94 ? 5.908 2.588 -2.030 1.00 97.12 94 LEU A N 1
ATOM 717 C CA . LEU A 1 94 ? 5.692 4.037 -1.957 1.00 97.12 94 LEU A CA 1
ATOM 718 C C . LEU A 1 94 ? 4.382 4.419 -1.256 1.00 97.12 94 LEU A C 1
ATOM 720 O O . LEU A 1 94 ? 4.227 5.557 -0.811 1.00 97.12 94 LEU A O 1
ATOM 724 N N . ALA A 1 95 ? 3.405 3.515 -1.194 1.00 97.62 95 ALA A N 1
ATOM 725 C CA . ALA A 1 95 ? 2.062 3.880 -0.777 1.00 97.62 95 ALA A CA 1
ATOM 726 C C . ALA A 1 95 ? 1.982 4.318 0.693 1.00 97.62 95 ALA A C 1
ATOM 728 O O . ALA A 1 95 ? 1.212 5.234 0.993 1.00 97.62 95 ALA A O 1
ATOM 729 N N . GLY A 1 96 ? 2.786 3.724 1.581 1.00 95.88 96 GLY A N 1
ATOM 730 C CA . GLY A 1 96 ? 2.816 4.081 3.000 1.00 95.88 96 GLY A CA 1
ATOM 731 C C . GLY A 1 96 ? 3.256 5.526 3.219 1.00 95.88 96 GLY A C 1
ATOM 732 O O . GLY A 1 96 ? 2.492 6.351 3.727 1.00 95.88 96 GLY A O 1
ATOM 733 N N . GLU A 1 97 ? 4.439 5.888 2.718 1.00 95.81 97 GLU A N 1
ATOM 734 C CA . GLU A 1 97 ? 4.959 7.255 2.847 1.00 95.81 97 GLU A CA 1
ATOM 735 C C . GLU A 1 97 ? 4.073 8.317 2.179 1.00 95.81 97 GLU A C 1
ATOM 737 O O . GLU A 1 97 ? 3.975 9.454 2.650 1.00 95.81 97 GLU A O 1
ATOM 742 N N . MET A 1 98 ? 3.401 7.965 1.082 1.00 97.06 98 MET A N 1
ATOM 743 C CA . MET A 1 98 ? 2.506 8.880 0.382 1.00 97.06 98 MET A CA 1
ATOM 744 C C . MET A 1 98 ? 1.188 9.077 1.122 1.00 97.06 98 MET A C 1
ATOM 746 O O . MET A 1 98 ? 0.652 10.187 1.103 1.00 97.06 98 MET A O 1
ATOM 750 N N . ALA A 1 99 ? 0.679 8.039 1.787 1.00 96.62 99 ALA A N 1
ATOM 751 C CA . ALA A 1 99 ? -0.486 8.148 2.653 1.00 96.62 99 ALA A CA 1
ATOM 752 C C . ALA A 1 99 ? -0.196 9.038 3.874 1.00 96.62 99 ALA A C 1
ATOM 754 O O . ALA A 1 99 ? -1.029 9.878 4.222 1.00 96.62 99 ALA A O 1
ATOM 755 N N . GLU A 1 100 ? 1.000 8.93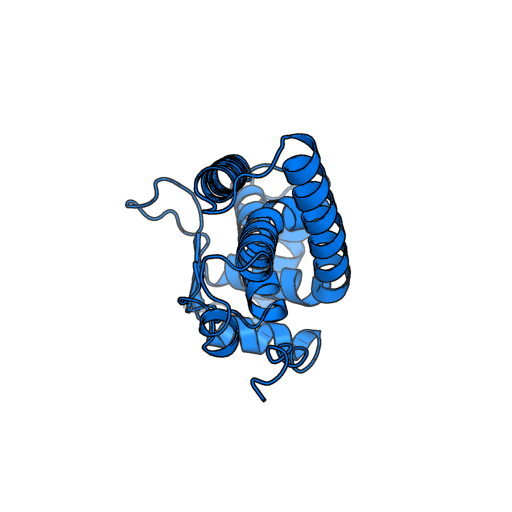4 4.467 1.00 93.62 100 GLU A N 1
ATOM 756 C CA . GLU A 1 100 ? 1.449 9.853 5.524 1.00 93.62 100 GLU A CA 1
ATOM 757 C C . GLU A 1 100 ? 1.467 11.307 5.031 1.00 93.62 100 GLU A C 1
ATOM 759 O O . GLU A 1 100 ? 0.822 12.171 5.634 1.00 93.62 100 GLU A O 1
ATOM 764 N N . ARG A 1 101 ? 2.115 11.576 3.885 1.00 94.06 101 ARG A N 1
ATOM 765 C CA . ARG A 1 101 ? 2.174 12.932 3.306 1.00 94.06 101 ARG A CA 1
ATOM 766 C C . ARG A 1 101 ? 0.792 13.491 3.014 1.00 94.06 101 ARG A C 1
ATOM 768 O O . ARG A 1 101 ? 0.556 14.672 3.253 1.00 94.06 101 ARG A O 1
ATOM 775 N N . LEU A 1 102 ? -0.114 12.669 2.487 1.00 93.19 102 LEU A N 1
ATOM 776 C CA . LEU A 1 102 ? -1.461 13.108 2.137 1.00 93.19 102 LEU A CA 1
ATOM 777 C C . LEU A 1 102 ? -2.300 13.435 3.379 1.00 93.19 102 LEU A C 1
ATOM 779 O O . LEU A 1 102 ? -3.085 14.378 3.342 1.00 93.19 102 LEU A O 1
ATOM 783 N N . GLY A 1 103 ? -2.122 12.687 4.471 1.00 89.94 103 GLY A N 1
ATOM 784 C CA . GLY A 1 103 ? -2.876 12.894 5.707 1.00 89.94 103 GLY A CA 1
ATOM 785 C C . GLY A 1 103 ? -2.308 13.967 6.632 1.00 89.94 103 GLY A C 1
ATOM 786 O O . GLY A 1 103 ? -3.077 14.631 7.320 1.00 89.94 103 GLY A O 1
ATOM 787 N N . ALA A 1 104 ? -0.987 14.130 6.671 1.00 84.69 104 ALA A N 1
ATOM 788 C CA . ALA A 1 104 ? -0.317 14.932 7.693 1.00 84.69 104 ALA A CA 1
ATOM 789 C C . ALA A 1 104 ? 0.719 15.933 7.157 1.00 84.69 104 ALA A C 1
ATOM 791 O O . ALA A 1 104 ? 1.263 16.727 7.923 1.00 84.69 104 ALA A O 1
ATOM 792 N N . GLY A 1 105 ? 1.011 15.914 5.854 1.00 84.38 105 GLY A N 1
ATOM 793 C CA . GLY A 1 105 ? 1.989 16.811 5.232 1.00 84.38 105 GLY A CA 1
ATOM 794 C C . GLY A 1 105 ? 3.456 16.461 5.509 1.00 84.38 105 GLY A C 1
ATOM 795 O O . GLY A 1 105 ? 4.341 17.177 5.046 1.00 84.38 105 GLY A O 1
ATOM 796 N N . SER A 1 106 ? 3.733 15.371 6.226 1.00 85.25 106 SER A N 1
ATOM 797 C CA . SER A 1 106 ? 5.080 14.899 6.563 1.00 85.25 106 SER A CA 1
ATOM 798 C C . SER A 1 106 ? 5.209 13.384 6.365 1.00 85.25 106 SER A C 1
ATOM 800 O O . SER A 1 106 ? 4.218 12.686 6.153 1.00 85.25 106 SER A O 1
ATOM 802 N N . THR A 1 107 ? 6.445 12.886 6.393 1.00 85.25 107 THR A N 1
ATOM 803 C CA . THR A 1 107 ? 6.780 11.459 6.302 1.00 85.25 107 THR A CA 1
ATOM 804 C C . THR A 1 107 ? 7.633 11.082 7.502 1.00 85.25 107 THR A C 1
ATOM 806 O O . THR A 1 107 ? 8.580 11.805 7.814 1.00 85.25 107 THR A O 1
ATOM 809 N N . VAL A 1 108 ? 7.317 9.963 8.148 1.00 81.88 108 VAL A N 1
ATOM 810 C CA . VAL A 1 108 ? 8.006 9.495 9.357 1.00 81.88 108 VAL A CA 1
ATOM 811 C C . VAL A 1 108 ? 8.561 8.081 9.162 1.00 81.88 108 VAL A C 1
ATOM 813 O O . VAL A 1 108 ? 9.732 7.860 9.464 1.00 81.88 108 VAL A O 1
ATOM 816 N N . HIS A 1 109 ? 7.798 7.151 8.571 1.00 78.81 109 HIS A N 1
ATOM 817 C CA . HIS A 1 109 ? 8.140 5.716 8.586 1.00 78.81 109 HIS A CA 1
ATOM 818 C C . HIS A 1 109 ? 8.579 5.132 7.229 1.00 78.81 109 HIS A C 1
ATOM 820 O O . HIS A 1 109 ? 8.399 3.955 6.969 1.00 78.81 109 HIS A O 1
ATOM 826 N N . ALA A 1 110 ? 9.194 5.923 6.344 1.00 87.25 110 ALA A N 1
ATOM 827 C CA . ALA A 1 110 ? 9.475 5.499 4.958 1.00 87.25 110 ALA A CA 1
ATOM 828 C C . ALA A 1 110 ? 10.851 4.857 4.699 1.00 87.25 110 ALA A C 1
ATOM 830 O O . ALA 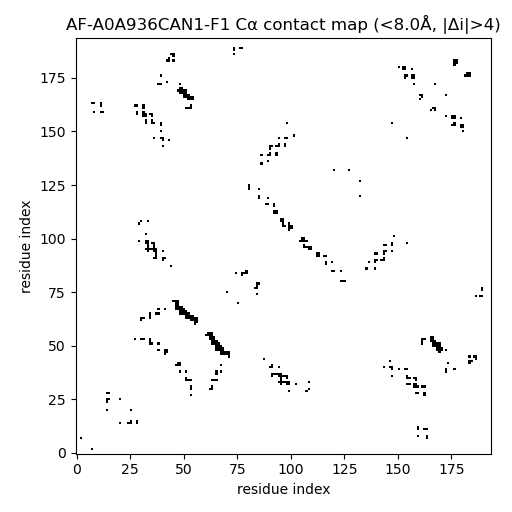A 1 110 ? 11.136 4.427 3.581 1.00 87.25 110 ALA A O 1
ATOM 831 N N . GLN A 1 111 ? 11.764 4.867 5.676 1.00 88.12 111 GLN A N 1
ATOM 832 C CA . GLN A 1 111 ? 13.170 4.513 5.423 1.00 88.12 111 GLN A CA 1
ATOM 833 C C . GLN A 1 111 ? 13.339 3.059 4.970 1.00 88.12 111 GLN A C 1
ATOM 835 O O . GLN A 1 111 ? 14.119 2.788 4.056 1.00 88.12 111 GLN A O 1
ATOM 840 N N . HIS A 1 112 ? 12.595 2.138 5.588 1.00 86.06 112 HIS A N 1
ATOM 841 C CA . HIS A 1 112 ? 12.634 0.725 5.228 1.00 86.06 112 HIS A CA 1
ATOM 842 C C . HIS A 1 112 ? 12.091 0.497 3.811 1.00 86.06 112 HIS A C 1
ATOM 844 O O . HIS A 1 112 ? 12.780 -0.109 2.993 1.00 86.06 112 HIS A O 1
ATOM 850 N N . ASP A 1 113 ? 10.931 1.070 3.477 1.00 91.00 113 ASP A N 1
ATOM 851 C CA . ASP A 1 113 ? 10.342 0.955 2.138 1.00 91.00 113 ASP A CA 1
ATOM 852 C C . ASP A 1 113 ? 11.267 1.486 1.050 1.00 91.00 113 ASP A C 1
ATOM 854 O O . ASP A 1 113 ? 11.436 0.859 0.005 1.00 91.00 113 ASP A O 1
ATOM 858 N N . ARG A 1 114 ? 11.918 2.626 1.303 1.00 93.88 114 ARG A N 1
ATOM 859 C CA . ARG A 1 114 ? 12.891 3.208 0.374 1.00 93.88 114 ARG A CA 1
ATOM 860 C C . ARG A 1 114 ? 14.096 2.286 0.174 1.00 93.88 114 ARG A C 1
ATOM 862 O O . ARG A 1 114 ? 14.510 2.092 -0.965 1.00 93.88 114 ARG A O 1
ATOM 869 N N . ALA A 1 115 ? 14.614 1.660 1.233 1.00 90.31 115 ALA A N 1
ATOM 870 C CA . ALA A 1 115 ? 15.683 0.667 1.108 1.00 90.31 115 ALA A CA 1
ATOM 871 C C . ALA A 1 115 ? 15.236 -0.573 0.309 1.00 90.31 115 ALA A C 1
ATOM 873 O O . ALA A 1 115 ? 15.990 -1.068 -0.530 1.00 90.31 115 ALA A O 1
ATOM 874 N N . MET A 1 116 ? 13.998 -1.033 0.514 1.00 88.31 116 MET A N 1
ATOM 875 C CA . MET A 1 116 ? 13.413 -2.140 -0.245 1.00 88.31 116 MET A CA 1
ATOM 876 C C . MET A 1 116 ? 13.228 -1.781 -1.725 1.00 88.31 116 MET A C 1
ATOM 878 O O . MET A 1 116 ? 13.503 -2.611 -2.587 1.00 88.31 116 MET A O 1
ATOM 882 N N . ILE A 1 117 ? 12.814 -0.553 -2.053 1.00 92.81 117 ILE A N 1
ATOM 883 C CA . ILE A 1 117 ? 12.723 -0.071 -3.442 1.00 92.81 117 ILE A CA 1
ATOM 884 C C . ILE A 1 117 ? 14.096 -0.135 -4.120 1.00 92.81 117 ILE A C 1
ATOM 886 O O . ILE A 1 117 ? 14.210 -0.690 -5.214 1.00 92.81 117 ILE A O 1
ATOM 890 N N . GLU A 1 118 ? 15.141 0.373 -3.464 1.00 92.62 118 GLU A N 1
ATOM 891 C CA . GLU A 1 118 ? 16.512 0.325 -3.989 1.00 92.62 118 GLU A CA 1
ATOM 892 C C . GLU A 1 118 ? 17.001 -1.114 -4.190 1.00 92.62 118 GLU A C 1
ATOM 894 O O . GLU A 1 118 ? 17.600 -1.446 -5.215 1.00 92.62 118 GLU A O 1
ATOM 899 N N . GLU A 1 119 ? 16.702 -2.009 -3.246 1.00 88.31 119 GLU A N 1
ATOM 900 C CA . GLU A 1 119 ? 17.014 -3.427 -3.394 1.00 88.31 119 GLU A CA 1
ATOM 901 C C . GLU A 1 119 ? 16.298 -4.047 -4.600 1.00 88.31 119 GLU A C 1
ATOM 903 O O . GLU A 1 119 ? 16.938 -4.740 -5.393 1.00 88.31 119 GLU A O 1
ATOM 908 N N . ARG A 1 120 ? 15.001 -3.768 -4.786 1.00 88.50 120 ARG A N 1
ATOM 909 C CA . ARG A 1 120 ? 14.219 -4.270 -5.928 1.00 88.50 120 ARG A CA 1
ATOM 910 C C . ARG A 1 120 ? 14.769 -3.769 -7.259 1.00 88.50 120 ARG A C 1
ATOM 912 O O . ARG A 1 120 ? 14.894 -4.568 -8.181 1.00 88.50 120 ARG A O 1
ATOM 919 N N . LEU A 1 121 ? 15.134 -2.490 -7.346 1.00 89.62 121 LEU A N 1
ATOM 920 C CA . LEU A 1 121 ? 15.744 -1.899 -8.541 1.00 89.62 121 LEU A CA 1
ATOM 921 C C . LEU A 1 121 ? 17.109 -2.523 -8.855 1.00 89.62 121 LEU A C 1
ATOM 923 O O . LEU A 1 121 ? 17.411 -2.789 -10.015 1.00 89.62 121 LEU A O 1
ATOM 927 N N . ARG A 1 122 ? 17.926 -2.785 -7.830 1.00 87.25 122 ARG A N 1
ATOM 928 C CA . ARG A 1 122 ? 19.254 -3.398 -7.976 1.00 87.25 122 ARG A CA 1
ATOM 929 C C . ARG A 1 122 ? 19.194 -4.881 -8.346 1.00 87.25 122 ARG A C 1
ATOM 931 O O . ARG A 1 122 ? 20.053 -5.355 -9.079 1.00 87.25 122 ARG A O 1
ATOM 938 N N . CYS A 1 123 ? 18.226 -5.620 -7.809 1.00 84.19 123 CYS A N 1
ATOM 939 C CA . CYS A 1 123 ? 18.058 -7.054 -8.058 1.00 84.19 123 CYS A CA 1
ATOM 940 C C . CYS A 1 123 ? 17.193 -7.362 -9.290 1.00 84.19 123 CYS A C 1
ATOM 942 O O . CYS A 1 123 ? 16.955 -8.534 -9.585 1.00 84.19 123 CYS A O 1
ATOM 944 N N . TYR A 1 124 ? 16.705 -6.338 -9.992 1.00 86.56 124 TYR A N 1
ATOM 945 C CA . TYR A 1 124 ? 15.939 -6.518 -11.216 1.00 86.56 124 TYR A CA 1
ATOM 946 C C . TYR A 1 124 ? 16.829 -7.153 -12.305 1.00 86.56 124 TYR A C 1
ATOM 948 O O . TYR A 1 124 ? 17.957 -6.703 -12.505 1.00 86.56 124 TYR A O 1
ATOM 956 N N . PRO A 1 125 ? 16.372 -8.212 -13.002 1.00 79.94 125 PRO A N 1
ATOM 957 C CA . PRO A 1 125 ? 17.221 -8.993 -13.907 1.00 79.94 125 PRO A CA 1
ATOM 958 C C . PRO A 1 125 ? 17.648 -8.248 -15.177 1.00 79.94 125 PRO A C 1
ATOM 960 O O . PRO A 1 125 ? 18.560 -8.702 -15.864 1.00 79.94 125 PRO A O 1
ATOM 963 N N . ILE A 1 126 ? 16.984 -7.139 -15.508 1.00 86.00 126 ILE A N 1
ATOM 964 C CA . ILE A 1 126 ? 17.344 -6.278 -16.635 1.00 86.00 126 ILE A CA 1
ATOM 965 C C . ILE A 1 126 ? 18.091 -5.075 -16.069 1.00 86.00 126 ILE A C 1
ATOM 967 O O . ILE A 1 126 ? 17.567 -4.364 -15.212 1.00 86.00 126 ILE A O 1
ATOM 971 N N . GLU A 1 127 ? 19.310 -4.843 -16.548 1.00 86.94 127 GLU A N 1
ATOM 972 C CA . GLU A 1 127 ? 20.088 -3.678 -16.143 1.00 86.94 127 GLU A CA 1
ATOM 973 C C . GLU A 1 127 ? 19.384 -2.400 -16.613 1.00 86.94 127 GLU A C 1
ATOM 975 O O . GLU A 1 127 ? 19.186 -2.190 -17.806 1.00 86.94 127 GLU A O 1
ATOM 980 N N . LEU A 1 128 ? 18.988 -1.566 -15.652 1.00 88.19 128 LEU A N 1
ATOM 981 C CA . LEU A 1 128 ? 18.474 -0.224 -15.899 1.00 88.19 128 LEU A CA 1
ATOM 982 C C . LEU A 1 128 ? 19.615 0.777 -15.717 1.00 88.19 128 LEU A C 1
ATOM 984 O O . LEU A 1 128 ? 20.365 0.701 -14.740 1.00 88.19 128 LEU A O 1
ATOM 988 N N . HIS A 1 129 ? 19.728 1.757 -16.601 1.00 94.12 129 HIS A N 1
ATOM 989 C CA . HIS A 1 129 ? 20.594 2.909 -16.381 1.00 94.12 129 HIS A CA 1
ATOM 990 C C . HIS A 1 129 ? 20.019 3.836 -15.294 1.00 94.12 129 HIS A C 1
ATOM 992 O O . HIS A 1 129 ? 18.838 3.772 -14.945 1.00 94.12 129 HIS A O 1
ATOM 998 N N . ASP A 1 130 ? 20.851 4.730 -14.749 1.00 93.50 130 ASP A N 1
ATOM 999 C CA . ASP A 1 130 ? 20.431 5.668 -13.694 1.00 93.50 130 ASP A CA 1
ATOM 1000 C C . ASP A 1 130 ? 19.225 6.522 -14.103 1.00 93.50 130 ASP A C 1
ATOM 1002 O O . ASP A 1 130 ? 18.328 6.760 -13.293 1.00 93.50 130 ASP A O 1
ATOM 1006 N N . ASP A 1 131 ? 19.181 6.969 -15.357 1.00 95.88 131 ASP A N 1
ATOM 1007 C CA . ASP A 1 131 ? 18.084 7.799 -15.858 1.00 95.88 131 ASP A CA 1
ATOM 1008 C C . ASP A 1 131 ? 16.786 6.997 -16.027 1.00 95.88 131 ASP A C 1
ATOM 1010 O O . ASP A 1 131 ? 15.705 7.514 -15.744 1.00 95.88 131 ASP A O 1
ATOM 1014 N N . GLU A 1 132 ? 16.878 5.713 -16.384 1.00 93.56 132 GLU A N 1
ATOM 1015 C CA . GLU A 1 132 ? 15.724 4.809 -16.468 1.00 93.56 132 GLU A CA 1
ATOM 1016 C C . GLU A 1 132 ? 15.166 4.495 -15.078 1.00 93.56 132 GLU A C 1
ATOM 1018 O O . GLU A 1 132 ? 13.953 4.563 -14.877 1.00 93.56 132 GLU A O 1
ATOM 1023 N N . ARG A 1 133 ? 16.036 4.245 -14.086 1.00 94.25 133 ARG A N 1
ATOM 1024 C CA . ARG A 1 133 ? 15.625 4.083 -12.679 1.00 94.25 133 ARG A CA 1
ATOM 1025 C C . ARG A 1 133 ? 14.888 5.314 -12.162 1.00 94.25 133 ARG A C 1
ATOM 1027 O O . ARG A 1 133 ? 13.822 5.185 -11.561 1.00 94.25 133 ARG A O 1
ATOM 1034 N N . LYS A 1 134 ? 15.429 6.511 -12.417 1.00 94.81 134 LYS A N 1
ATOM 1035 C CA . LYS A 1 134 ? 14.798 7.781 -12.022 1.00 94.81 134 LYS A CA 1
ATOM 1036 C C . LYS A 1 134 ? 13.446 7.975 -12.703 1.00 94.81 134 LYS A C 1
ATOM 1038 O O . LYS A 1 134 ? 12.488 8.358 -12.036 1.00 94.81 134 LYS A O 1
ATOM 1043 N N . ALA A 1 135 ? 13.358 7.706 -14.006 1.00 95.62 135 ALA A N 1
ATOM 1044 C CA . ALA A 1 135 ? 12.115 7.834 -14.761 1.00 95.62 135 ALA A CA 1
ATOM 1045 C C . ALA A 1 135 ? 11.041 6.856 -14.260 1.00 95.62 135 ALA A C 1
ATOM 1047 O O . ALA A 1 135 ? 9.901 7.265 -14.037 1.00 95.62 135 ALA A O 1
ATOM 1048 N N . LEU A 1 136 ? 11.415 5.597 -14.017 1.00 95.12 136 LEU A N 1
ATOM 1049 C CA . LEU A 1 136 ? 10.533 4.574 -13.459 1.00 95.12 136 LEU A CA 1
ATOM 1050 C C . LEU A 1 136 ? 10.024 4.963 -12.067 1.00 95.12 136 LEU A C 1
ATOM 1052 O O . LEU A 1 136 ? 8.823 4.883 -11.805 1.00 95.12 136 LEU A O 1
ATOM 1056 N N . LEU A 1 137 ? 10.914 5.419 -11.181 1.00 96.56 137 LEU A N 1
ATOM 1057 C CA . LEU A 1 137 ? 10.529 5.839 -9.836 1.00 96.56 137 LEU A CA 1
ATOM 1058 C C . LEU A 1 137 ? 9.586 7.047 -9.880 1.00 96.56 137 LEU A C 1
ATOM 1060 O O . LEU A 1 137 ? 8.539 7.018 -9.239 1.00 96.56 137 LEU A O 1
ATOM 1064 N N . ALA A 1 138 ? 9.895 8.065 -10.688 1.00 97.38 138 ALA A N 1
ATOM 1065 C CA . ALA A 1 138 ? 9.031 9.233 -10.857 1.00 97.38 138 ALA A CA 1
ATOM 1066 C C . ALA A 1 138 ? 7.647 8.851 -11.410 1.00 97.38 138 ALA A C 1
ATOM 1068 O O . ALA A 1 138 ? 6.621 9.358 -10.946 1.00 97.38 138 ALA A O 1
ATOM 1069 N N . TRP A 1 139 ? 7.600 7.923 -12.370 1.00 97.06 139 TRP A N 1
ATOM 1070 C CA . TRP A 1 139 ? 6.347 7.370 -12.879 1.00 97.06 139 TRP A CA 1
ATOM 1071 C C . TRP A 1 139 ? 5.557 6.669 -11.764 1.00 97.06 139 TRP A C 1
ATOM 1073 O O . TRP A 1 139 ? 4.378 6.978 -11.560 1.00 97.06 139 TRP A O 1
ATOM 1083 N N . CYS A 1 140 ? 6.208 5.796 -10.987 1.00 97.25 140 CYS A N 1
ATOM 1084 C CA . CYS A 1 140 ? 5.574 5.078 -9.880 1.00 97.25 140 CYS A CA 1
ATOM 1085 C C . CYS A 1 140 ? 5.037 6.056 -8.834 1.00 97.25 140 CYS A C 1
ATOM 1087 O O . CYS A 1 140 ? 3.911 5.892 -8.366 1.00 97.25 140 CYS A O 1
ATOM 1089 N N . GLU A 1 141 ? 5.790 7.104 -8.500 1.00 97.31 141 GLU A N 1
ATOM 1090 C CA . GLU A 1 141 ? 5.385 8.122 -7.533 1.00 97.31 141 GLU A CA 1
ATOM 1091 C C . GLU A 1 141 ? 4.114 8.863 -7.980 1.00 97.31 141 GLU A C 1
ATOM 1093 O O . GLU A 1 141 ? 3.139 8.956 -7.224 1.00 97.31 141 GLU A O 1
ATOM 1098 N N . VAL A 1 142 ? 4.070 9.329 -9.232 1.00 97.44 142 VAL A N 1
ATOM 1099 C CA . VAL A 1 142 ? 2.894 10.014 -9.796 1.00 97.44 142 VAL A CA 1
ATOM 1100 C C . VAL A 1 142 ? 1.669 9.098 -9.800 1.00 97.44 142 VAL A C 1
ATOM 1102 O O . VAL A 1 142 ? 0.573 9.508 -9.398 1.00 97.44 142 VAL A O 1
ATOM 1105 N N . HIS A 1 143 ? 1.836 7.850 -10.236 1.00 97.00 143 HIS A N 1
ATOM 1106 C CA . HIS A 1 143 ? 0.737 6.893 -10.335 1.00 97.00 143 HIS A CA 1
ATOM 1107 C C . HIS A 1 143 ? 0.225 6.443 -8.960 1.00 97.00 143 HIS A C 1
ATOM 1109 O O . HIS A 1 143 ? -0.992 6.340 -8.772 1.00 97.00 143 HIS A O 1
ATOM 1115 N N . THR A 1 144 ? 1.124 6.253 -7.993 1.00 97.81 144 THR A N 1
ATOM 1116 C CA . THR A 1 144 ? 0.796 5.925 -6.596 1.00 97.81 144 THR A CA 1
ATOM 1117 C C . THR A 1 144 ? -0.026 7.046 -5.970 1.00 97.81 144 THR A C 1
ATOM 1119 O O . THR A 1 144 ? -1.150 6.812 -5.522 1.00 97.81 144 THR A O 1
ATOM 1122 N N . MET A 1 145 ? 0.461 8.290 -6.038 1.00 97.50 145 MET A N 1
ATOM 1123 C CA . MET A 1 145 ? -0.234 9.456 -5.486 1.00 97.50 145 MET A CA 1
ATOM 1124 C C . MET A 1 145 ? -1.612 9.663 -6.128 1.00 97.50 145 MET A C 1
ATOM 1126 O O . MET A 1 145 ? -2.590 9.949 -5.435 1.00 97.50 145 MET A O 1
ATOM 1130 N N . ARG A 1 146 ? -1.730 9.494 -7.454 1.00 97.31 146 ARG A N 1
ATOM 1131 C CA . ARG A 1 146 ? -3.017 9.626 -8.158 1.00 97.31 146 ARG A CA 1
ATOM 1132 C C . ARG A 1 146 ? -4.046 8.613 -7.654 1.00 97.31 146 ARG A C 1
ATOM 1134 O O . ARG A 1 146 ? -5.195 8.984 -7.416 1.00 97.31 146 ARG A O 1
ATOM 1141 N N . ARG A 1 147 ? -3.644 7.348 -7.506 1.00 97.12 147 ARG A N 1
ATOM 1142 C CA . ARG A 1 147 ? -4.515 6.276 -7.001 1.00 97.12 147 ARG A CA 1
ATOM 1143 C C . ARG A 1 147 ? -4.887 6.503 -5.539 1.00 97.12 147 ARG A C 1
ATOM 1145 O O . ARG A 1 147 ? -6.070 6.449 -5.224 1.00 97.12 147 ARG A O 1
ATOM 1152 N N . LEU A 1 148 ? -3.926 6.853 -4.682 1.00 96.69 148 LEU A N 1
ATOM 1153 C CA . LEU A 1 148 ? -4.187 7.132 -3.266 1.00 96.69 148 LEU A CA 1
ATOM 1154 C C . LEU A 1 148 ? -5.132 8.315 -3.061 1.00 96.69 148 LEU A C 1
ATOM 1156 O O . LEU A 1 148 ? -6.036 8.217 -2.245 1.00 96.69 148 LEU A O 1
ATOM 1160 N N . ARG A 1 149 ? -4.996 9.405 -3.827 1.00 96.50 149 ARG A N 1
ATOM 1161 C CA . ARG A 1 149 ? -5.939 10.536 -3.750 1.00 96.50 149 ARG A CA 1
ATOM 1162 C C . ARG A 1 149 ? -7.370 10.119 -4.070 1.00 96.50 149 ARG A C 1
ATOM 1164 O O . ARG A 1 149 ? -8.294 10.538 -3.383 1.00 96.50 149 ARG A O 1
ATOM 1171 N N . ARG A 1 150 ? -7.554 9.286 -5.099 1.00 95.88 150 ARG A N 1
ATOM 1172 C CA . ARG A 1 150 ? -8.868 8.725 -5.441 1.00 95.88 150 ARG A CA 1
ATOM 1173 C C . ARG A 1 150 ? -9.377 7.798 -4.338 1.00 95.88 150 ARG A C 1
ATOM 1175 O O . ARG A 1 150 ? -10.546 7.871 -3.982 1.00 95.88 150 ARG A O 1
ATOM 1182 N N . ALA A 1 151 ? -8.503 6.944 -3.815 1.00 96.56 151 ALA A N 1
ATOM 1183 C CA . ALA A 1 151 ? -8.839 5.934 -2.822 1.00 96.56 151 ALA A CA 1
ATOM 1184 C C . ALA A 1 151 ? -8.733 6.428 -1.368 1.00 96.56 151 ALA A C 1
ATOM 1186 O O . ALA A 1 151 ? -8.784 5.631 -0.432 1.00 96.56 151 ALA A O 1
ATOM 1187 N N . TRP A 1 152 ? -8.602 7.739 -1.158 1.00 96.75 152 TRP A N 1
ATOM 1188 C CA . TRP A 1 152 ? -8.350 8.317 0.158 1.00 96.75 152 TRP A CA 1
ATOM 1189 C C . TRP A 1 152 ? -9.412 7.962 1.212 1.00 96.75 152 TRP A C 1
ATOM 1191 O O . TRP A 1 152 ? -9.027 7.617 2.330 1.00 96.75 152 TRP A O 1
ATOM 1201 N N . PRO A 1 153 ? -10.724 7.936 0.890 1.00 96.00 153 PRO A N 1
ATOM 1202 C CA . PRO A 1 153 ? -11.736 7.478 1.842 1.00 96.00 153 PRO A CA 1
ATOM 1203 C C . PRO A 1 153 ? -11.489 6.055 2.367 1.00 96.00 153 PRO A C 1
ATOM 1205 O O . PRO A 1 153 ? -11.687 5.807 3.556 1.00 96.00 153 PRO A O 1
ATOM 1208 N N . ALA A 1 154 ? -11.001 5.140 1.519 1.00 97.00 154 ALA A N 1
ATOM 1209 C CA . ALA A 1 154 ? -10.662 3.776 1.924 1.00 97.00 154 ALA A CA 1
ATOM 1210 C C . ALA A 1 154 ? -9.462 3.749 2.876 1.00 97.00 154 ALA A C 1
ATOM 1212 O O . ALA A 1 154 ? -9.504 3.056 3.891 1.00 97.00 154 ALA A O 1
ATOM 1213 N N . VAL A 1 155 ? -8.420 4.542 2.587 1.00 97.38 155 VAL A N 1
ATOM 1214 C CA . VAL A 1 155 ? -7.235 4.664 3.455 1.00 97.38 155 VAL A CA 1
ATOM 1215 C C . VAL A 1 155 ? -7.651 5.112 4.854 1.00 97.38 155 VAL A C 1
ATOM 1217 O O . VAL A 1 155 ? -7.251 4.498 5.838 1.00 97.38 155 VAL A O 1
ATOM 1220 N N . ILE A 1 156 ? -8.503 6.137 4.955 1.00 96.25 156 ILE A N 1
ATOM 1221 C CA . ILE A 1 156 ? -8.995 6.632 6.246 1.00 96.25 156 ILE A CA 1
ATOM 1222 C C . ILE A 1 156 ? -9.826 5.574 6.974 1.00 96.25 156 ILE A C 1
ATOM 1224 O O . ILE A 1 156 ? -9.593 5.339 8.158 1.00 96.25 156 ILE A O 1
ATOM 1228 N N . ALA A 1 157 ? -10.755 4.903 6.287 1.00 95.75 157 ALA A N 1
ATOM 1229 C CA . ALA A 1 157 ? -11.586 3.869 6.902 1.00 95.75 157 ALA A CA 1
ATOM 1230 C C . ALA A 1 157 ? -10.745 2.707 7.461 1.00 95.75 157 ALA A C 1
ATOM 1232 O O . ALA A 1 157 ? -10.972 2.258 8.585 1.00 95.75 157 ALA A O 1
ATOM 1233 N N . ILE A 1 158 ? -9.743 2.259 6.703 1.00 96.88 158 ILE A N 1
ATOM 1234 C CA . ILE A 1 158 ? -8.814 1.203 7.117 1.00 96.88 158 ILE A CA 1
ATOM 1235 C C . ILE A 1 158 ? -7.927 1.676 8.274 1.00 96.88 158 ILE A C 1
ATOM 1237 O O . ILE A 1 158 ? -7.789 0.956 9.259 1.00 96.88 158 ILE A O 1
ATOM 1241 N N . ALA A 1 159 ? -7.375 2.889 8.205 1.00 95.75 159 ALA A N 1
ATOM 1242 C CA . ALA A 1 159 ? -6.547 3.447 9.273 1.00 95.75 159 ALA A CA 1
ATOM 1243 C C . ALA A 1 159 ? -7.332 3.597 10.587 1.00 95.75 159 ALA A C 1
ATOM 1245 O O . ALA A 1 159 ? -6.831 3.246 11.653 1.00 95.75 159 ALA A O 1
ATOM 1246 N N . MET A 1 160 ? -8.583 4.063 10.528 1.00 93.62 160 MET A N 1
ATOM 1247 C CA . MET A 1 160 ? -9.458 4.145 11.701 1.00 93.62 160 MET A CA 1
ATOM 1248 C C . MET A 1 160 ? -9.714 2.769 12.314 1.00 93.62 160 MET A C 1
ATOM 1250 O O . MET A 1 160 ? -9.628 2.612 13.532 1.00 93.62 160 MET A O 1
ATOM 1254 N N . GLU A 1 161 ? -9.998 1.766 11.481 1.00 94.62 161 GLU A N 1
ATOM 1255 C CA . GLU A 1 161 ? -10.171 0.393 11.951 1.00 94.62 161 GLU A CA 1
ATOM 1256 C C . GLU A 1 161 ? -8.875 -0.138 12.582 1.00 94.62 161 GLU A C 1
ATOM 1258 O O . GLU A 1 161 ? -8.929 -0.745 13.648 1.00 94.62 161 GLU A O 1
ATOM 1263 N N . LEU A 1 162 ? -7.707 0.139 11.992 1.00 94.06 162 LEU A N 1
ATOM 1264 C CA . LEU A 1 162 ? -6.403 -0.250 12.536 1.00 94.06 162 LEU A CA 1
ATOM 1265 C C . LEU A 1 162 ? -6.114 0.404 13.886 1.00 94.06 162 LEU A C 1
ATOM 1267 O O . LEU A 1 162 ? -5.697 -0.287 14.806 1.00 94.06 162 LEU A O 1
ATOM 1271 N N . VAL A 1 163 ? -6.389 1.697 14.070 1.00 92.31 163 VAL A N 1
ATOM 1272 C CA . VAL A 1 163 ? -6.223 2.357 15.382 1.00 92.31 163 VAL A CA 1
ATOM 1273 C C . VAL A 1 163 ? -7.043 1.647 16.466 1.00 92.31 163 VAL A C 1
ATOM 1275 O O . VAL A 1 163 ? -6.618 1.537 17.618 1.00 92.31 163 VAL A O 1
ATOM 1278 N N . VAL A 1 164 ? -8.216 1.139 16.090 1.00 90.25 164 VAL A N 1
ATOM 1279 C CA . VAL A 1 164 ? -9.167 0.489 16.988 1.00 90.25 164 VAL A CA 1
ATOM 1280 C C . VAL A 1 164 ? -8.808 -0.977 17.244 1.00 90.25 164 VAL A C 1
ATOM 1282 O O . VAL A 1 164 ? -8.773 -1.401 18.401 1.00 90.25 164 VAL A O 1
ATOM 1285 N N . ALA A 1 165 ? -8.593 -1.761 16.190 1.00 91.88 165 ALA A N 1
ATOM 1286 C CA . ALA A 1 165 ? -8.404 -3.209 16.230 1.00 91.88 165 ALA A CA 1
ATOM 1287 C C . ALA A 1 165 ? -6.934 -3.627 16.341 1.00 91.88 165 ALA A C 1
ATOM 1289 O O . ALA A 1 165 ? -6.658 -4.768 16.701 1.00 91.88 165 ALA A O 1
ATOM 1290 N N . ARG A 1 166 ? -6.007 -2.708 16.047 1.00 91.44 166 ARG A N 1
ATOM 1291 C CA . ARG A 1 166 ? -4.549 -2.875 15.907 1.00 91.44 166 ARG A CA 1
ATOM 1292 C C . ARG A 1 166 ? -4.105 -3.807 14.789 1.00 91.44 166 ARG A C 1
ATOM 1294 O O . ARG A 1 166 ? -3.076 -3.565 14.174 1.00 91.44 166 ARG A O 1
ATOM 1301 N N . THR A 1 167 ? -4.901 -4.824 14.501 1.00 93.81 167 THR A N 1
ATOM 1302 C CA . THR A 1 167 ? -4.675 -5.796 13.444 1.00 93.81 167 THR A CA 1
ATOM 1303 C C . THR A 1 167 ? -5.999 -6.106 12.759 1.00 93.81 167 THR A C 1
ATOM 1305 O O . THR A 1 167 ? -7.016 -6.320 13.421 1.00 93.81 167 THR A O 1
ATOM 1308 N N . ILE A 1 168 ? -5.993 -6.151 11.430 1.00 94.81 168 ILE A N 1
ATOM 1309 C CA . ILE A 1 168 ? -7.145 -6.514 10.604 1.00 94.81 168 ILE A CA 1
ATOM 1310 C C . ILE A 1 168 ? -6.735 -7.530 9.540 1.00 94.81 168 ILE A C 1
ATOM 1312 O O . ILE A 1 168 ? -5.599 -7.544 9.069 1.00 94.81 168 ILE A O 1
ATOM 1316 N N . THR A 1 169 ? -7.669 -8.393 9.154 1.00 95.19 169 THR A N 1
ATOM 1317 C CA . THR A 1 169 ? -7.455 -9.380 8.090 1.00 95.19 169 THR A CA 1
ATOM 1318 C C . THR A 1 169 ? -7.620 -8.752 6.707 1.00 95.19 169 THR A C 1
ATOM 1320 O O . THR A 1 169 ? -8.281 -7.723 6.547 1.00 95.19 169 THR A O 1
ATOM 1323 N N . GLY A 1 170 ? -7.091 -9.418 5.683 1.00 92.75 170 GLY A N 1
ATOM 1324 C CA . GLY A 1 170 ? -7.295 -9.039 4.285 1.00 92.75 170 GLY A CA 1
ATOM 1325 C C . GLY A 1 170 ? -8.763 -8.911 3.871 1.00 92.75 170 GLY A C 1
ATOM 1326 O O . GLY A 1 170 ? -9.137 -7.953 3.200 1.00 92.75 170 GLY A O 1
ATOM 1327 N N . ASP A 1 171 ? -9.627 -9.819 4.329 1.00 94.31 171 ASP A N 1
ATOM 1328 C CA . ASP A 1 171 ? -11.065 -9.763 4.024 1.00 94.31 171 ASP A CA 1
ATOM 1329 C C . ASP A 1 171 ? -11.722 -8.513 4.633 1.00 94.31 171 ASP A C 1
ATOM 1331 O O . ASP A 1 171 ? -12.611 -7.897 4.034 1.00 94.31 171 ASP A O 1
ATOM 1335 N N . ARG A 1 172 ? -11.255 -8.091 5.819 1.00 96.06 172 ARG A N 1
ATOM 1336 C CA . ARG A 1 172 ? -11.721 -6.858 6.459 1.00 96.06 172 ARG A CA 1
ATOM 1337 C C . ARG A 1 172 ? -11.258 -5.624 5.688 1.00 96.06 172 ARG A C 1
ATOM 1339 O O . ARG A 1 172 ? -12.064 -4.714 5.505 1.00 96.06 172 ARG A O 1
ATOM 1346 N N . VAL A 1 173 ? -10.015 -5.617 5.203 1.00 96.12 173 VAL A N 1
ATOM 1347 C CA . VAL A 1 173 ? -9.497 -4.573 4.301 1.00 96.12 173 VAL A CA 1
ATOM 1348 C C . VAL A 1 173 ? -10.377 -4.458 3.060 1.00 96.12 173 VAL A C 1
ATOM 1350 O O . VAL A 1 173 ? -10.840 -3.362 2.754 1.00 96.12 173 VAL A O 1
ATOM 1353 N N . LEU A 1 174 ? -10.665 -5.577 2.385 1.00 94.25 174 LEU A N 1
ATOM 1354 C CA . LEU A 1 174 ? -11.492 -5.581 1.177 1.00 94.25 174 LEU A CA 1
ATOM 1355 C C . LEU A 1 174 ? -12.907 -5.060 1.458 1.00 94.25 174 LEU A C 1
ATOM 1357 O O . LEU A 1 174 ? -13.397 -4.204 0.731 1.00 94.25 174 LEU A O 1
ATOM 1361 N N . THR A 1 175 ? -13.523 -5.490 2.561 1.00 95.81 175 THR A N 1
ATOM 1362 C CA . THR A 1 175 ? -14.854 -5.012 2.970 1.00 95.81 175 THR A CA 1
ATOM 1363 C C . THR A 1 175 ? -14.882 -3.490 3.165 1.00 95.81 175 THR A C 1
ATOM 1365 O O . THR A 1 175 ? -15.808 -2.818 2.716 1.00 95.81 175 THR A O 1
ATOM 1368 N N . LEU A 1 176 ? -13.876 -2.928 3.847 1.00 95.62 176 LEU A N 1
ATOM 1369 C CA . LEU A 1 176 ?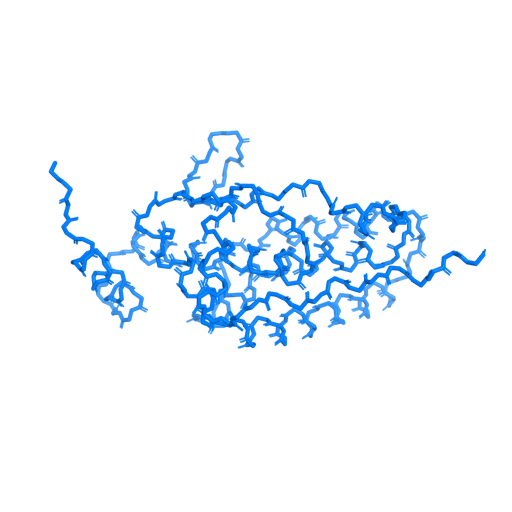 -13.776 -1.482 4.085 1.00 95.62 176 LEU A CA 1
ATOM 1370 C C . LEU A 1 176 ? -13.500 -0.709 2.790 1.00 95.62 176 LEU A C 1
ATOM 1372 O O . LEU A 1 176 ? -14.058 0.368 2.572 1.00 95.62 176 LEU A O 1
ATOM 1376 N N . TYR A 1 177 ? -12.671 -1.275 1.917 1.00 95.56 177 TYR A N 1
ATOM 1377 C CA . TYR A 1 177 ? -12.395 -0.724 0.599 1.00 95.56 177 TYR A CA 1
ATOM 1378 C C . TYR A 1 177 ? -13.670 -0.652 -0.257 1.00 95.56 177 TYR A C 1
ATOM 1380 O O . TYR A 1 177 ? -14.037 0.412 -0.756 1.00 95.56 177 TYR A O 1
ATOM 1388 N N . GLU A 1 178 ? -14.407 -1.756 -0.361 1.00 94.19 178 GLU A N 1
ATOM 1389 C CA . GLU A 1 178 ? -15.635 -1.828 -1.156 1.00 94.19 178 GLU A CA 1
ATOM 1390 C C . GLU A 1 178 ? -16.743 -0.926 -0.608 1.00 94.19 178 GLU A C 1
ATOM 1392 O O . GLU A 1 178 ? -17.452 -0.276 -1.375 1.00 94.19 178 GLU A O 1
ATOM 1397 N N . ALA A 1 179 ? -16.858 -0.818 0.717 1.00 92.94 179 ALA A N 1
ATOM 1398 C CA . ALA A 1 179 ? -17.827 0.068 1.355 1.00 92.94 179 ALA A CA 1
ATOM 1399 C C . ALA A 1 179 ? -17.568 1.560 1.072 1.00 92.94 179 ALA A C 1
ATOM 1401 O O . ALA A 1 179 ? -18.493 2.366 1.168 1.00 92.94 179 ALA A O 1
ATOM 1402 N N . THR A 1 180 ? -16.329 1.940 0.743 1.00 92.44 180 THR A N 1
ATOM 1403 C CA . THR A 1 180 ? -15.944 3.342 0.519 1.00 92.44 180 THR A CA 1
ATOM 1404 C C . THR A 1 180 ? -15.882 3.729 -0.956 1.00 92.44 180 THR A C 1
ATOM 1406 O O . THR A 1 180 ? -16.163 4.882 -1.282 1.00 92.44 180 THR A O 1
ATOM 1409 N N . LEU A 1 181 ? -15.532 2.799 -1.849 1.00 85.81 181 LEU A N 1
ATOM 1410 C CA . LEU A 1 181 ? -15.279 3.087 -3.268 1.00 85.81 181 LEU A CA 1
ATOM 1411 C C . LEU A 1 181 ? -16.082 2.210 -4.244 1.00 85.81 181 LEU A C 1
ATOM 1413 O O . LEU A 1 181 ? -16.048 2.464 -5.448 1.00 85.81 181 LEU A O 1
ATOM 1417 N N . GLY A 1 182 ? -16.815 1.206 -3.754 1.00 75.88 182 GLY A N 1
ATOM 1418 C CA . GLY A 1 182 ? -17.390 0.140 -4.578 1.00 75.88 182 GLY A CA 1
ATOM 1419 C C . GLY A 1 182 ? -16.364 -0.946 -4.925 1.00 75.88 182 GLY A C 1
ATOM 1420 O O . GLY A 1 182 ? -15.245 -0.951 -4.412 1.00 75.88 182 GLY A O 1
ATOM 1421 N N . SER A 1 183 ? -16.738 -1.896 -5.787 1.00 69.38 183 SER A N 1
ATOM 1422 C CA . SER A 1 183 ? -15.844 -2.998 -6.171 1.00 69.38 183 SER A CA 1
ATOM 1423 C C . SER A 1 183 ? -14.535 -2.483 -6.793 1.00 69.38 183 SER A C 1
ATOM 1425 O O . SER A 1 183 ? -14.576 -1.540 -7.593 1.00 69.38 183 SER A O 1
ATOM 1427 N N . PRO A 1 184 ? -13.376 -3.091 -6.470 1.00 64.19 184 PRO A N 1
ATOM 1428 C CA . PRO A 1 184 ? -12.101 -2.694 -7.057 1.00 64.19 184 PRO A CA 1
ATOM 1429 C C . PRO A 1 184 ? -12.133 -2.825 -8.587 1.00 64.19 184 PRO A C 1
ATOM 1431 O O . PRO A 1 184 ? -12.848 -3.681 -9.123 1.00 64.19 184 PRO A O 1
ATOM 1434 N N . PRO A 1 185 ? -11.373 -1.986 -9.315 1.00 63.69 185 PRO A N 1
ATOM 1435 C CA . PRO A 1 185 ? -11.294 -2.104 -10.762 1.00 63.69 185 PRO A CA 1
ATOM 1436 C C . PRO A 1 185 ? -10.808 -3.512 -11.143 1.00 63.69 185 PRO A C 1
ATOM 1438 O O . PRO A 1 185 ? -9.940 -4.062 -10.459 1.00 63.69 185 PRO A O 1
ATOM 1441 N N . PRO A 1 186 ? -11.337 -4.108 -12.226 1.00 60.66 186 PRO A N 1
ATOM 1442 C CA . PRO A 1 186 ? -10.875 -5.410 -12.678 1.00 60.66 186 PRO A CA 1
ATOM 1443 C C . PRO A 1 186 ? -9.370 -5.354 -12.946 1.00 60.66 186 PRO A C 1
ATOM 1445 O O . PRO A 1 186 ? -8.876 -4.417 -13.580 1.00 60.66 186 PRO A O 1
ATOM 1448 N N . ILE A 1 187 ? -8.648 -6.363 -12.456 1.00 58.97 187 ILE A N 1
ATOM 1449 C CA . ILE A 1 187 ? -7.208 -6.486 -12.684 1.00 58.97 187 ILE A CA 1
ATOM 1450 C C . ILE A 1 187 ? -6.992 -6.572 -14.201 1.00 58.97 187 ILE A C 1
ATOM 1452 O O . ILE A 1 187 ? -7.609 -7.448 -14.826 1.00 58.97 187 ILE A O 1
ATOM 1456 N N . PRO A 1 188 ? -6.154 -5.701 -14.801 1.00 51.09 188 PRO A N 1
ATOM 1457 C CA . PRO A 1 188 ? -5.792 -5.825 -16.204 1.00 51.09 188 PRO A CA 1
ATOM 1458 C C . PRO A 1 188 ? -5.305 -7.250 -16.451 1.00 51.09 188 PRO A C 1
ATOM 1460 O O . PRO A 1 188 ? -4.358 -7.710 -15.812 1.00 51.09 188 PRO A O 1
ATOM 1463 N N . GLN A 1 189 ? -6.000 -7.978 -17.322 1.00 46.69 189 GLN A N 1
ATOM 1464 C CA . GLN A 1 189 ? -5.510 -9.276 -17.760 1.00 46.69 189 GLN A CA 1
ATOM 1465 C C . GLN A 1 189 ? -4.248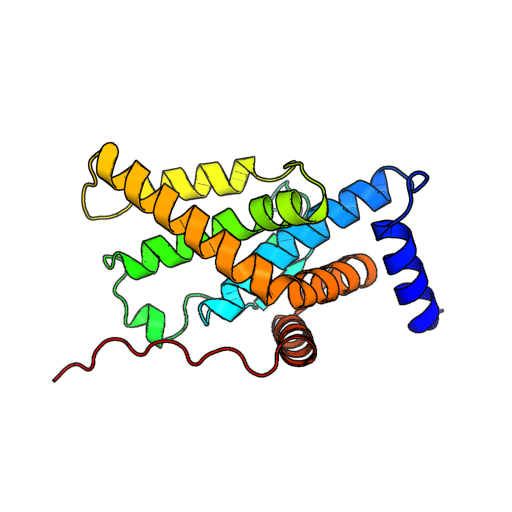 -9.021 -18.593 1.00 46.69 189 GLN A C 1
ATOM 1467 O O . GLN A 1 189 ? -4.251 -8.068 -19.384 1.00 46.69 189 GLN A O 1
ATOM 1472 N N . PRO A 1 190 ? -3.181 -9.826 -18.440 1.00 46.00 190 PRO A N 1
ATOM 1473 C CA . PRO A 1 190 ? -2.063 -9.754 -19.369 1.00 46.00 190 PRO A CA 1
ATOM 1474 C C . PRO A 1 190 ? -2.608 -9.907 -20.800 1.00 46.00 190 PRO A C 1
ATOM 1476 O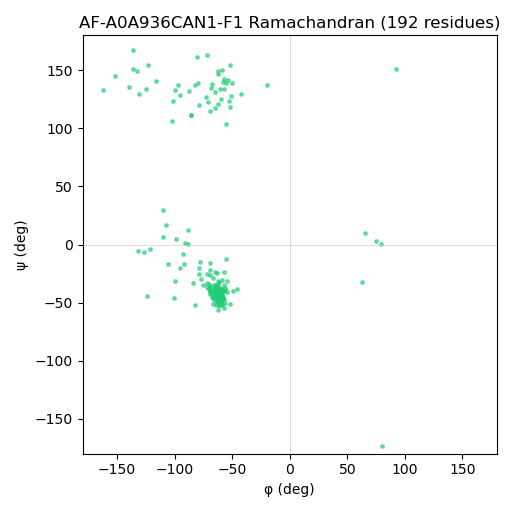 O . PRO A 1 190 ? -3.571 -10.660 -21.000 1.00 46.00 190 PRO A O 1
ATOM 1479 N N . PRO A 1 191 ? -2.070 -9.166 -21.787 1.00 42.66 191 PRO A N 1
ATOM 1480 C CA . PRO A 1 191 ? -2.521 -9.284 -23.167 1.00 42.66 191 PRO A CA 1
ATOM 1481 C C . PRO A 1 191 ? -2.463 -10.759 -23.574 1.00 42.66 191 PRO A C 1
ATOM 1483 O O . PRO A 1 191 ? -1.433 -11.409 -23.403 1.00 42.66 191 PRO A O 1
ATOM 1486 N N . GLY A 1 192 ? -3.607 -11.288 -24.016 1.00 42.25 192 GLY A N 1
ATOM 1487 C CA . GLY A 1 192 ? -3.814 -12.719 -24.206 1.00 42.25 192 GLY A CA 1
ATOM 1488 C C . GLY A 1 192 ? -2.711 -13.350 -25.047 1.00 42.25 192 GLY A C 1
ATOM 1489 O O . GLY A 1 192 ? -2.417 -12.886 -26.149 1.00 42.25 192 GLY A O 1
ATOM 1490 N N . THR A 1 193 ? -2.128 -14.423 -24.520 1.00 42.34 193 THR A N 1
ATOM 1491 C CA . THR A 1 193 ? -1.369 -15.399 -25.293 1.00 42.34 193 THR A CA 1
ATOM 1492 C C . THR A 1 193 ? -2.269 -15.919 -26.414 1.00 42.34 193 THR A C 1
ATOM 1494 O O . THR A 1 193 ? -3.211 -16.672 -26.162 1.00 42.34 193 THR A O 1
ATOM 1497 N N . CYS A 1 194 ? -2.024 -15.439 -27.634 1.00 40.66 194 CYS A N 1
ATOM 1498 C CA . CYS A 1 194 ? -2.523 -16.064 -28.857 1.00 40.66 194 CYS A CA 1
ATOM 1499 C C . CYS A 1 194 ? -1.746 -17.352 -29.133 1.00 40.66 194 CYS A C 1
ATOM 1501 O O . CYS A 1 194 ? -0.525 -17.367 -28.847 1.00 40.66 194 CYS A O 1
#

Nearest PDB structures (foldseek):
  8xqx-assembly1_B  TM=6.913E-01  e=4.343E-07  Chlamydomonas reinhardtii
  8xks-assembly1_G  TM=7.434E-01  e=4.909E-06  Chlamydomonas reinhardtii
  8xqx-assembly1_F  TM=7.234E-01  e=7.354E-06  Chlamydomonas reinhardtii
  8xks-assembly1_B  TM=6.826E-01  e=3.625E-06  Chlamydomonas reinhardtii
  6gcn-assembly2_D-2  TM=6.790E-01  e=4.533E-05  Aquifex aeolicus VF5

Sequence (194 aa):
MNEPSAARVARALQLLDSVEVAQEDRDRSYIARHEAGHAVMSVELGVRVELVTIEATPAHGFDGHCHVALWPASVRALQPHEIAALEYSIMILLAGEMAERLGAGSTVHAQHDRAMIEERLRCYPIELHDDERKALLAWCEVHTMRRLRRAWPAVIAIAMELVVARTITGDRVLTLYEATLGSPPPI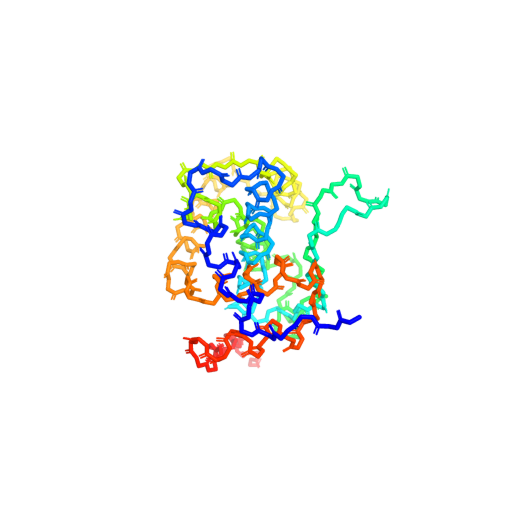PQPPGTC

pLDDT: mean 80.12, std 18.41, range [40.66, 97.81]

Mean predicted aligned error: 9.42 Å

Radius of gyration: 17.22 Å; Cα contacts (8 Å, |Δi|>4): 268; chains: 1; bounding box: 40×35×58 Å

Solvent-accessible surface area (backbone atoms only — not comparable to full-atom values): 10665 Å² total; per-residue (Å²): 134,83,77,59,69,67,62,56,51,55,48,45,54,47,52,76,75,48,95,83,52,56,67,69,55,45,54,46,50,47,42,16,28,20,39,20,18,29,50,49,43,28,48,73,70,50,26,45,50,52,34,39,29,50,54,65,42,90,90,70,80,41,70,35,48,62,44,61,47,82,59,35,71,63,53,58,67,43,48,95,79,34,68,66,59,54,46,51,53,42,25,28,46,49,20,19,42,49,33,24,32,73,75,71,73,45,73,84,85,41,68,64,38,53,53,50,41,53,49,52,63,70,68,40,85,65,89,69,54,74,68,53,51,51,50,52,50,53,50,31,52,55,54,34,52,55,50,46,66,72,44,38,65,27,26,52,53,41,15,47,47,28,68,74,61,34,52,46,46,23,70,56,50,50,53,45,35,32,75,59,72,43,79,70,78,80,63,78,69,67,83,75,88,125